Protein AF-0000000083723033 (afdb_homodimer)

Sequence (304 aa):
MRPTTSGTPPSPRDSHTFSAWKNKIIVIGGEDGHDYYLSDVHILDTDTLIWRELSTSGQLLPPRAGHSTVSLGKNLFVFGGFTDAQNLYNDLYMLDTDTGVWTNVTPTTNCPSARFSVAGDCLDPFKSGVLVFIGGCNKSLEALEDMYYLHTMRPTTSGTPPSPRDSHTFSAWKNKIIVIGGEDGHDYYLSDVHILDTDTLIWRELSTSGQLLPPRAGHSTVSLGKNLFVFGGFTDAQNLYNDLYMLDTDTGVWTNVTPTTNCPSARFSVAGDCLDPFKSGVLVFIGGCNKSLEALEDMYYLHT

Nearest PDB structures (foldseek):
  9d1i-assembly1_A  TM=9.002E-01  e=1.330E-12  Homo sapiens
  9d1z-assembly1_A  TM=9.018E-01  e=2.625E-12  Homo sapiens
  8pif-assembly2_B  TM=8.982E-01  e=1.728E-12  Homo sapiens
  8pif-assembly1_A  TM=9.007E-01  e=1.918E-12  Homo sapiens
  9bc9-assembly1_A  TM=8.969E-01  e=2.491E-12  Homo sapiens

Foldseek 3Di:
DDDDAEEDDDAAFPQWDWDDADQKIKIAWGAHPVRDTGGWIWIARNVRRYIDTDDAEAPGDDGFGQWEWEDQHQKIKIAWGADDLAGIGQWIWIARNVVRYIDTPGDPPDGDDTFGNKYKYFPDSPDFTKIKIAWGAHSVRDIGGDMDIDGD/DDDDAEEDDDAAFPQWDWDDADQKIKIAWGAHPVRDTGGWIWIARNVRRYIDTDDAEAPGDDGFGQWEWEDQHQKIKIAWGADDLAGIGQWIWIARNVVRYIDTPGDPPDGDDTFGNKYKYAPDNPDWQKIKIAWGAHRVRDIGGDMDIDGD

InterPro domains:
  IPR015915 Kelch-type beta-propeller [G3DSA:2.120.10.80] (2-152)
  IPR015915 Kelch-type beta-propeller [SSF117281] (7-150)

Radius of gyration: 17.57 Å; Cα contacts (8 Å, |Δi|>4): 892; chains: 2; bounding box: 50×43×41 Å

Structure (mmCIF, N/CA/C/O backbone):
data_AF-0000000083723033-model_v1
#
loop_
_entity.id
_entity.type
_entity.pdbx_description
1 polymer 'RING finger protein B-like'
#
loop_
_atom_site.group_PDB
_atom_site.id
_atom_site.type_symbol
_atom_site.label_atom_id
_atom_site.label_alt_id
_atom_site.label_comp_id
_atom_site.label_asym_id
_atom_site.label_entity_id
_atom_site.label_seq_id
_atom_site.pdbx_PDB_ins_code
_atom_site.Cartn_x
_atom_site.Cartn_y
_atom_site.Cartn_z
_atom_site.occupancy
_atom_site.B_iso_or_equiv
_atom_site.auth_seq_id
_atom_site.auth_comp_id
_atom_site.auth_asym_id
_atom_site.auth_atom_id
_atom_site.pdbx_PDB_model_num
ATOM 1 N N . MET A 1 1 ? 19.156 7.363 -0.761 1 75.06 1 MET A N 1
ATOM 2 C CA . MET A 1 1 ? 19.453 8.672 -0.197 1 75.06 1 MET A CA 1
ATOM 3 C C . MET A 1 1 ? 18.328 9.156 0.705 1 75.06 1 MET A C 1
ATOM 5 O O . MET A 1 1 ? 17.156 8.805 0.492 1 75.06 1 MET A O 1
ATOM 9 N N . ARG A 1 2 ? 18.781 9.891 1.775 1 81.44 2 ARG A N 1
ATOM 10 C CA . ARG A 1 2 ? 17.844 10.547 2.67 1 81.44 2 ARG A CA 1
ATOM 11 C C . ARG A 1 2 ? 17.75 12.039 2.373 1 81.44 2 ARG A C 1
ATOM 13 O O . ARG A 1 2 ? 18.688 12.789 2.67 1 81.44 2 ARG A O 1
ATOM 20 N N . PRO A 1 3 ? 16.641 12.367 1.755 1 85.38 3 PRO A N 1
ATOM 21 C CA . PRO A 1 3 ? 16.562 13.797 1.454 1 85.38 3 PRO A CA 1
ATOM 22 C C . PRO A 1 3 ? 16.391 14.656 2.707 1 85.38 3 PRO A C 1
ATOM 24 O O . PRO A 1 3 ? 15.766 14.227 3.674 1 85.38 3 PRO A O 1
ATOM 27 N N . THR A 1 4 ? 17.031 15.82 2.621 1 89.88 4 THR A N 1
ATOM 28 C CA . THR A 1 4 ? 16.781 16.797 3.674 1 89.88 4 THR A CA 1
ATOM 29 C C . THR A 1 4 ? 15.508 17.594 3.393 1 89.88 4 THR A C 1
ATOM 31 O O . THR A 1 4 ? 15.375 18.203 2.332 1 89.88 4 THR A O 1
ATOM 34 N N . THR A 1 5 ? 14.594 17.422 4.266 1 93.88 5 THR A N 1
ATOM 35 C CA . THR A 1 5 ? 13.328 18.125 4.102 1 93.88 5 THR A CA 1
ATOM 36 C C . THR A 1 5 ? 13.125 19.141 5.223 1 93.88 5 THR A C 1
ATOM 38 O O . THR A 1 5 ? 13.828 19.109 6.234 1 93.88 5 THR A O 1
ATOM 41 N N . SER A 1 6 ? 12.25 20.094 4.891 1 96.25 6 SER A N 1
ATOM 42 C CA . SER A 1 6 ? 11.883 21.094 5.902 1 96.25 6 SER A CA 1
ATOM 43 C C . SER A 1 6 ? 10.367 21.125 6.113 1 96.25 6 SER A C 1
ATOM 45 O O . SER A 1 6 ? 9.633 20.328 5.512 1 96.25 6 SER A O 1
ATOM 47 N N . GLY A 1 7 ? 9.922 21.984 7.137 1 97.38 7 GLY A N 1
ATOM 48 C CA . GLY A 1 7 ? 8.516 22.094 7.473 1 97.38 7 GLY A CA 1
ATOM 49 C C . GLY A 1 7 ? 8.086 21.141 8.578 1 97.38 7 GLY A C 1
ATOM 50 O O . GLY A 1 7 ? 8.836 20.906 9.531 1 97.38 7 GLY A O 1
ATOM 51 N N . THR A 1 8 ? 6.852 20.688 8.492 1 96.5 8 THR A N 1
ATOM 52 C CA . THR A 1 8 ? 6.293 19.828 9.531 1 96.5 8 THR A CA 1
ATOM 53 C C . THR A 1 8 ? 6.074 18.422 9.008 1 96.5 8 THR A C 1
ATOM 55 O O . THR A 1 8 ? 4.988 18.094 8.523 1 96.5 8 THR A O 1
ATOM 58 N N . PRO A 1 9 ? 7.125 17.594 9.039 1 95.06 9 PRO A N 1
ATOM 59 C CA . PRO A 1 9 ? 6.953 16.203 8.586 1 95.06 9 PRO A CA 1
ATOM 60 C C . PRO A 1 9 ? 6.008 15.406 9.477 1 95.06 9 PRO A C 1
ATOM 62 O O . PRO A 1 9 ? 5.711 15.82 10.602 1 95.06 9 PRO A O 1
ATOM 65 N N . PRO A 1 10 ? 5.457 14.336 8.914 1 95.62 10 PRO A N 1
ATOM 66 C CA . PRO A 1 10 ? 4.699 13.469 9.82 1 95.62 10 PRO A CA 1
ATOM 67 C C . PRO A 1 10 ? 5.551 12.914 10.961 1 95.62 10 PRO A C 1
ATOM 69 O O . PRO A 1 10 ? 6.766 12.758 10.805 1 95.62 10 PRO A O 1
ATOM 72 N N . SER A 1 11 ? 4.949 12.586 12.109 1 95.5 11 SER A N 1
ATOM 73 C CA . SER A 1 11 ? 5.629 11.875 13.188 1 95.5 11 SER A CA 1
ATOM 74 C C . SER A 1 11 ? 6.023 10.469 12.758 1 95.5 11 SER A C 1
ATOM 76 O O . SER A 1 11 ? 5.461 9.922 11.812 1 95.5 11 SER A O 1
ATOM 78 N N . PRO A 1 12 ? 7.004 9.914 13.484 1 95.06 12 PRO A N 1
ATOM 79 C CA . PRO A 1 12 ? 7.25 8.492 13.227 1 95.06 12 PRO A CA 1
ATOM 80 C C . PRO A 1 12 ? 5.98 7.648 13.305 1 95.06 12 PRO A C 1
ATOM 82 O O . PRO A 1 12 ? 5.168 7.828 14.219 1 95.06 12 PRO A O 1
ATOM 85 N N . ARG A 1 13 ? 5.844 6.762 12.32 1 96.12 13 ARG A N 1
ATOM 86 C CA . ARG A 1 13 ? 4.605 5.992 12.273 1 96.12 13 ARG A CA 1
ATOM 87 C C . ARG A 1 13 ? 4.77 4.746 11.406 1 96.12 13 ARG A C 1
ATOM 89 O O . ARG A 1 13 ? 5.715 4.652 10.617 1 96.12 13 ARG A O 1
ATOM 96 N N . ASP A 1 14 ? 3.904 3.842 11.656 1 95.31 14 ASP A N 1
ATOM 97 C CA . ASP A 1 14 ? 3.791 2.658 10.812 1 95.31 14 ASP A CA 1
ATOM 98 C C . ASP A 1 14 ? 2.34 2.414 10.406 1 95.31 14 ASP A C 1
ATOM 100 O O . ASP A 1 14 ? 1.43 3.092 10.883 1 95.31 14 ASP A O 1
ATOM 104 N N . SER A 1 15 ? 2.09 1.506 9.422 1 96.31 15 SER A N 1
ATOM 105 C CA . SER A 1 15 ? 0.76 1.112 8.969 1 96.31 15 SER A CA 1
ATOM 106 C C . SER A 1 15 ? -0.025 2.312 8.453 1 96.31 15 SER A C 1
ATOM 108 O O . SER A 1 15 ? -1.236 2.406 8.664 1 96.31 15 SER A O 1
ATOM 110 N N . HIS A 1 16 ? 0.722 3.369 7.977 1 98 16 HIS A N 1
ATOM 111 C CA . HIS A 1 16 ? 0.182 4.5 7.23 1 98 16 HIS A CA 1
ATOM 112 C C . HIS A 1 16 ? 0.157 4.211 5.734 1 98 16 HIS A C 1
ATOM 114 O O . HIS A 1 16 ? 0.622 3.16 5.293 1 98 16 HIS A O 1
ATOM 120 N N . THR A 1 17 ? -0.474 5.074 4.98 1 97.88 17 THR A N 1
ATOM 121 C CA . THR A 1 17 ? -0.365 4.977 3.527 1 97.88 17 THR A CA 1
ATOM 122 C C . THR A 1 17 ? 0.369 6.184 2.955 1 97.88 17 THR A C 1
ATOM 124 O O . THR A 1 17 ? 0.476 7.223 3.613 1 97.88 17 THR A O 1
ATOM 127 N N . PHE A 1 18 ? 0.904 5.973 1.841 1 94.31 18 PHE A N 1
ATOM 128 C CA . PHE A 1 18 ? 1.711 6.914 1.073 1 94.31 18 PHE A CA 1
ATOM 129 C C . PHE A 1 18 ? 1.304 6.906 -0.395 1 94.31 18 PHE A C 1
ATOM 131 O O . PHE A 1 18 ? 1.312 5.855 -1.04 1 94.31 18 PHE A O 1
ATOM 138 N N . SER A 1 19 ? 0.925 8.125 -0.888 1 94.31 19 SER A N 1
ATOM 139 C CA . SER A 1 19 ? 0.568 8.273 -2.295 1 94.31 19 SER A CA 1
ATOM 140 C C . SER A 1 19 ? 1.317 9.438 -2.934 1 94.31 19 SER A C 1
ATOM 142 O O . SER A 1 19 ? 1.577 10.453 -2.279 1 94.31 19 SER A O 1
ATOM 144 N N . ALA A 1 20 ? 1.602 9.25 -4.18 1 91.44 20 ALA A N 1
ATOM 145 C CA . ALA A 1 20 ? 2.199 10.336 -4.953 1 91.44 20 ALA A CA 1
ATOM 146 C C . ALA A 1 20 ? 1.239 10.836 -6.031 1 91.44 20 ALA A C 1
ATOM 148 O O . ALA A 1 20 ? 0.55 10.039 -6.672 1 91.44 20 ALA A O 1
ATOM 149 N N . TRP A 1 21 ? 1.16 12.086 -6.125 1 87.38 21 TRP A N 1
ATOM 150 C CA . TRP A 1 21 ? 0.392 12.742 -7.18 1 87.38 21 TRP A CA 1
ATOM 151 C C . TRP A 1 21 ? 1.034 14.062 -7.586 1 87.38 21 TRP A C 1
ATOM 153 O O . TRP A 1 21 ? 1.214 14.953 -6.75 1 87.38 21 TRP A O 1
ATOM 163 N N . LYS A 1 22 ? 1.329 14.133 -8.969 1 88.06 22 LYS A N 1
ATOM 164 C CA . LYS A 1 22 ? 2.062 15.297 -9.461 1 88.06 22 LYS A CA 1
ATOM 165 C C . LYS A 1 22 ? 3.316 15.547 -8.625 1 88.06 22 LYS A C 1
ATOM 167 O O . LYS A 1 22 ? 4.18 14.672 -8.523 1 88.06 22 LYS A O 1
ATOM 172 N N . ASN A 1 23 ? 3.463 16.734 -8.094 1 89.94 23 ASN A N 1
ATOM 173 C CA . ASN A 1 23 ? 4.68 17.031 -7.344 1 89.94 23 ASN A CA 1
ATOM 174 C C . ASN A 1 23 ? 4.457 16.922 -5.84 1 89.94 23 ASN A C 1
ATOM 176 O O . ASN A 1 23 ? 5.094 17.625 -5.059 1 89.94 23 ASN A O 1
ATOM 180 N N . LYS A 1 24 ? 3.5 15.992 -5.477 1 92.81 24 LYS A N 1
ATOM 181 C CA . LYS A 1 24 ? 3.178 15.859 -4.059 1 92.81 24 LYS A CA 1
ATOM 182 C C . LYS A 1 24 ? 3.289 14.414 -3.598 1 92.81 24 LYS A C 1
ATOM 184 O O . LYS A 1 24 ? 2.939 13.492 -4.34 1 92.81 24 LYS A O 1
ATOM 189 N N . ILE A 1 25 ? 3.73 14.305 -2.367 1 93.5 25 ILE A N 1
ATOM 190 C CA . ILE A 1 25 ? 3.613 13.07 -1.591 1 93.5 25 ILE A CA 1
ATOM 191 C C . ILE A 1 25 ? 2.611 13.273 -0.457 1 93.5 25 ILE A C 1
ATOM 193 O O . ILE A 1 25 ? 2.643 14.289 0.235 1 93.5 25 ILE A O 1
ATOM 197 N N . ILE A 1 26 ? 1.782 12.297 -0.298 1 97.25 26 ILE A N 1
ATOM 198 C CA . ILE A 1 26 ? 0.74 12.422 0.714 1 97.25 26 ILE A CA 1
ATOM 199 C C . ILE A 1 26 ? 0.795 11.219 1.662 1 97.25 26 ILE A C 1
ATOM 201 O O . ILE A 1 26 ? 0.725 10.07 1.224 1 97.25 26 ILE A O 1
ATOM 205 N N . VAL A 1 27 ? 0.931 11.5 2.92 1 98.12 27 VAL A N 1
ATOM 206 C CA . VAL A 1 27 ? 0.942 10.484 3.967 1 98.12 27 VAL A CA 1
ATOM 207 C C . VAL A 1 27 ? -0.339 10.578 4.793 1 98.12 27 VAL A C 1
ATOM 209 O O . VAL A 1 27 ? -0.719 11.664 5.238 1 98.12 27 VAL A O 1
ATOM 212 N N . ILE A 1 28 ? -1.009 9.453 4.996 1 98.69 28 ILE A N 1
ATOM 213 C CA . ILE A 1 28 ? -2.285 9.469 5.703 1 98.69 28 ILE A CA 1
ATOM 214 C C . ILE A 1 28 ? -2.256 8.445 6.836 1 98.69 28 ILE A C 1
ATOM 216 O O . ILE A 1 28 ? -1.996 7.258 6.605 1 98.69 28 ILE A O 1
ATOM 220 N N . GLY A 1 29 ? -2.574 8.922 8.062 1 98.12 29 GLY A N 1
ATOM 221 C CA . GLY A 1 29 ? -2.914 8.062 9.188 1 98.12 29 GLY A CA 1
ATOM 222 C C . GLY A 1 29 ? -1.753 7.211 9.656 1 98.12 29 GLY A C 1
ATOM 223 O O . GLY A 1 29 ? -0.601 7.648 9.633 1 98.12 29 GLY A O 1
ATOM 224 N N . GLY A 1 30 ? -2.098 6.047 10.148 1 97.06 30 GLY A N 1
ATOM 225 C CA . GLY A 1 30 ? -1.123 5.145 10.742 1 97.06 30 GLY A CA 1
ATOM 226 C C . GLY A 1 30 ? -1.138 5.164 12.258 1 97.06 30 GLY A C 1
ATOM 227 O O . GLY A 1 30 ? -2.09 5.656 12.867 1 97.06 30 GLY A O 1
ATOM 228 N N . GLU A 1 31 ? -0.185 4.445 12.703 1 95.25 31 GLU A N 1
ATOM 229 C CA . GLU A 1 31 ? 0.011 4.359 14.148 1 95.25 31 GLU A CA 1
ATOM 230 C C . GLU A 1 31 ? 1.358 4.949 14.555 1 95.25 31 GLU A C 1
ATOM 232 O O . GLU A 1 31 ? 2.387 4.641 13.953 1 95.25 31 GLU A O 1
ATOM 237 N N . ASP A 1 32 ? 1.311 5.801 15.617 1 92.94 32 ASP A N 1
ATOM 238 C CA . ASP A 1 32 ? 2.566 6.434 16 1 92.94 32 ASP A CA 1
ATOM 239 C C . ASP A 1 32 ? 3.328 5.574 17.016 1 92.94 32 ASP A C 1
ATOM 241 O O . ASP A 1 32 ? 2.92 4.449 17.312 1 92.94 32 ASP A O 1
ATOM 245 N N . GLY A 1 33 ? 4.457 6.102 17.484 1 88.56 33 GLY A N 1
ATOM 246 C CA . GLY A 1 33 ? 5.355 5.363 18.359 1 88.56 33 GLY A CA 1
ATOM 247 C C . GLY A 1 33 ? 4.754 5.062 19.719 1 88.56 33 GLY A C 1
ATOM 248 O O . GLY A 1 33 ? 5.281 4.242 20.469 1 88.56 33 GLY A O 1
ATOM 249 N N . HIS A 1 34 ? 3.645 5.66 20.016 1 90.06 34 HIS A N 1
ATOM 250 C CA . HIS A 1 34 ? 2.973 5.426 21.281 1 90.06 34 HIS A CA 1
ATOM 251 C C . HIS A 1 34 ? 1.694 4.617 21.094 1 90.06 34 HIS A C 1
ATOM 253 O O . HIS A 1 34 ? 0.836 4.586 21.984 1 90.06 34 HIS A O 1
ATOM 259 N N . ASP A 1 35 ? 1.573 4.121 19.984 1 88 35 ASP A N 1
ATOM 260 C CA . ASP A 1 35 ? 0.453 3.268 19.609 1 88 35 ASP A CA 1
ATOM 261 C C . ASP A 1 35 ? -0.846 4.066 19.531 1 88 35 ASP A C 1
ATOM 263 O O . ASP A 1 35 ? -1.922 3.543 19.828 1 88 35 ASP A O 1
ATOM 267 N N . T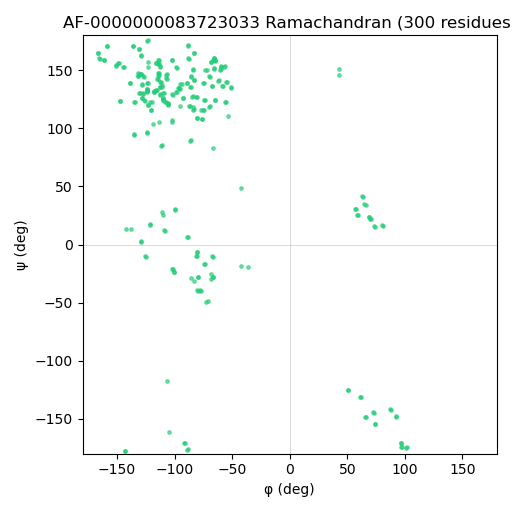YR A 1 36 ? -0.688 5.352 19.328 1 92.62 36 TYR A N 1
ATOM 268 C CA . TYR A 1 36 ? -1.873 6.145 19.016 1 92.62 36 TYR A CA 1
ATOM 269 C C . TYR A 1 36 ? -2.176 6.113 17.516 1 92.62 36 TYR A C 1
ATOM 271 O O . TYR A 1 36 ? -1.267 6.215 16.703 1 92.62 36 TYR A O 1
ATOM 279 N N . TYR A 1 37 ? -3.443 5.934 17.219 1 96.12 37 TYR A N 1
ATOM 280 C CA . TYR A 1 37 ? -3.885 5.945 15.828 1 96.12 37 TYR A CA 1
ATOM 281 C C . TYR A 1 37 ? -4.109 7.371 15.336 1 96.12 37 TYR A C 1
ATOM 283 O O . TYR A 1 37 ? -4.594 8.219 16.078 1 96.12 37 TYR A O 1
ATOM 291 N N . LEU A 1 38 ? -3.725 7.582 14.086 1 96.62 38 LEU A N 1
ATOM 292 C CA . LEU A 1 38 ? -3.693 8.938 13.547 1 96.62 38 LEU A CA 1
ATOM 293 C C . LEU A 1 38 ? -4.695 9.086 12.406 1 96.62 38 LEU A C 1
ATOM 295 O O . LEU A 1 38 ? -5.102 8.094 11.797 1 96.62 38 LEU A O 1
ATOM 299 N N . SER A 1 39 ? -5.148 10.32 12.117 1 97.69 39 SER A N 1
ATOM 300 C CA . SER A 1 39 ? -5.996 10.641 10.977 1 97.69 39 SER A CA 1
ATOM 301 C C . SER A 1 39 ? -5.43 11.812 10.18 1 97.69 39 SER A C 1
ATOM 303 O O . SER A 1 39 ? -6.047 12.273 9.219 1 97.69 39 SER A O 1
ATOM 305 N N . ASP A 1 40 ? -4.293 12.297 10.609 1 98.12 40 ASP A N 1
ATOM 306 C CA . ASP A 1 40 ? -3.725 13.477 9.961 1 98.12 40 ASP A CA 1
ATOM 307 C C . ASP A 1 40 ? -3.275 13.156 8.539 1 98.12 40 ASP A C 1
ATOM 309 O O . ASP A 1 40 ? -3.127 11.992 8.172 1 98.12 40 ASP A O 1
ATOM 313 N N . VAL A 1 41 ? -3.219 14.219 7.766 1 98.62 41 VAL A N 1
ATOM 314 C CA . VAL A 1 41 ? -2.713 14.188 6.395 1 98.62 41 VAL A CA 1
ATOM 315 C C . VAL A 1 41 ? -1.514 15.125 6.266 1 98.62 41 VAL A C 1
ATOM 317 O O . VAL A 1 41 ? -1.604 16.312 6.605 1 98.62 41 VAL A O 1
ATOM 320 N N . HIS A 1 42 ? -0.385 14.57 5.84 1 98.44 42 HIS A N 1
ATOM 321 C CA . HIS A 1 42 ? 0.799 15.383 5.582 1 98.44 42 HIS A CA 1
ATOM 322 C C . HIS A 1 42 ? 1.174 15.359 4.102 1 98.44 42 HIS A C 1
ATOM 324 O O . HIS A 1 42 ? 1.084 14.312 3.453 1 98.44 42 HIS A O 1
ATOM 330 N N . ILE A 1 43 ? 1.609 16.469 3.611 1 97.56 43 ILE A N 1
ATOM 331 C CA . ILE A 1 43 ? 2.004 16.594 2.213 1 97.56 43 ILE A CA 1
ATOM 332 C C . ILE A 1 43 ? 3.441 17.109 2.127 1 97.56 43 ILE A C 1
ATOM 334 O O . ILE A 1 43 ? 3.82 18.047 2.832 1 97.56 43 ILE A O 1
ATOM 338 N N . LEU A 1 44 ? 4.199 16.5 1.316 1 96.31 44 LEU A N 1
ATOM 339 C CA . LEU A 1 44 ? 5.5 17.016 0.906 1 96.31 44 LEU A CA 1
ATOM 340 C C . LEU A 1 44 ? 5.441 17.562 -0.515 1 96.31 44 LEU A C 1
ATOM 342 O O . LEU A 1 44 ? 5.047 16.859 -1.444 1 96.31 44 LEU A O 1
ATOM 346 N N . ASP A 1 45 ? 5.742 18.781 -0.685 1 95.62 45 ASP A N 1
ATOM 347 C CA . ASP A 1 45 ? 6.027 19.297 -2.02 1 95.62 45 ASP A CA 1
ATOM 348 C C . ASP A 1 45 ? 7.398 18.844 -2.508 1 95.62 45 ASP A C 1
ATOM 350 O O . ASP A 1 45 ? 8.422 19.219 -1.928 1 95.62 45 ASP A O 1
ATOM 354 N N . THR A 1 46 ? 7.414 18.062 -3.549 1 91.56 46 THR A N 1
ATOM 355 C CA . THR A 1 46 ? 8.664 17.406 -3.914 1 91.56 46 THR A CA 1
ATOM 356 C C . THR A 1 46 ? 9.57 18.359 -4.699 1 91.56 46 THR A C 1
ATOM 358 O O . THR A 1 46 ? 10.742 18.047 -4.926 1 91.56 46 THR A O 1
ATOM 361 N N . ASP A 1 47 ? 9.078 19.5 -5.113 1 92.5 47 ASP A N 1
ATOM 362 C CA . ASP A 1 47 ? 9.922 20.531 -5.734 1 92.5 47 ASP A CA 1
ATOM 363 C C . ASP A 1 47 ? 10.688 21.328 -4.68 1 92.5 47 ASP A C 1
ATOM 365 O O . ASP A 1 47 ? 11.859 21.641 -4.867 1 92.5 47 ASP A O 1
ATOM 369 N N . THR A 1 48 ? 9.992 21.609 -3.607 1 95.12 48 THR A N 1
ATOM 370 C CA . THR A 1 48 ? 10.586 22.469 -2.588 1 95.12 48 THR A CA 1
ATOM 371 C C . THR A 1 48 ? 11.094 21.641 -1.414 1 95.12 48 THR A C 1
ATOM 373 O O . THR A 1 48 ? 11.883 22.125 -0.597 1 95.12 48 THR A O 1
ATOM 376 N N . LEU A 1 49 ? 10.562 20.453 -1.3 1 95.25 49 LEU A N 1
ATOM 377 C CA . LEU A 1 49 ? 10.875 19.516 -0.219 1 95.25 49 LEU A CA 1
ATOM 378 C C . LEU A 1 49 ? 10.445 20.094 1.129 1 95.25 49 LEU A C 1
ATOM 380 O O . LEU A 1 49 ? 11.188 20 2.109 1 95.25 49 LEU A O 1
ATOM 384 N N . ILE A 1 50 ? 9.305 20.703 1.144 1 97.5 50 ILE A N 1
ATOM 385 C CA . ILE A 1 50 ? 8.711 21.234 2.363 1 97.5 50 ILE A CA 1
ATOM 386 C C . ILE A 1 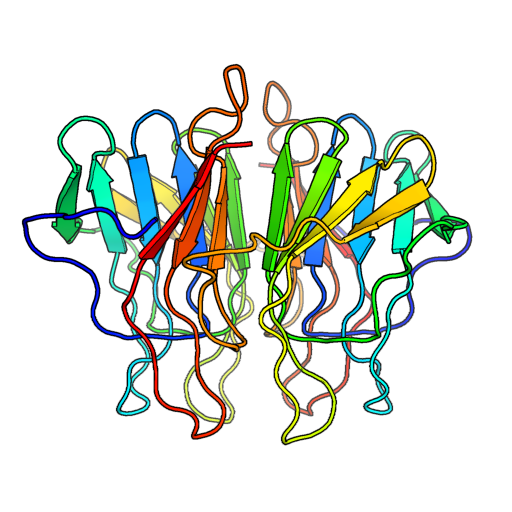50 ? 7.477 20.406 2.74 1 97.5 50 ILE A C 1
ATOM 388 O O . ILE A 1 50 ? 6.566 20.234 1.927 1 97.5 50 ILE A O 1
ATOM 392 N N . TRP A 1 51 ? 7.496 19.906 4.016 1 97.69 51 TRP A N 1
ATOM 393 C CA . TRP A 1 51 ? 6.348 19.188 4.57 1 97.69 51 TRP A CA 1
ATOM 394 C C . TRP A 1 51 ? 5.344 20.172 5.172 1 97.69 51 TRP A C 1
ATOM 396 O O . TRP A 1 51 ? 5.727 21.156 5.812 1 97.69 51 TRP A O 1
ATOM 406 N N . ARG A 1 52 ? 4.113 19.812 5.02 1 98 52 ARG A N 1
ATOM 407 C CA . ARG A 1 52 ? 3.051 20.469 5.766 1 98 52 ARG A CA 1
ATOM 408 C C . ARG A 1 52 ? 1.953 19.484 6.156 1 98 52 ARG A C 1
ATOM 410 O O . ARG A 1 52 ? 1.727 18.5 5.461 1 98 52 ARG A O 1
ATOM 417 N N . GLU A 1 53 ? 1.318 19.875 7.266 1 98.12 53 GLU A N 1
ATOM 418 C CA . GLU A 1 53 ? 0.07 19.172 7.566 1 98.12 53 GLU A CA 1
ATOM 419 C C . GLU A 1 53 ? -1.104 19.797 6.816 1 98.12 53 GLU A C 1
ATOM 421 O O . GLU A 1 53 ? -1.275 21.016 6.832 1 98.12 53 GLU A O 1
ATOM 426 N N . LEU A 1 54 ? -1.826 18.984 6.102 1 98.06 54 LEU A N 1
ATOM 427 C CA . LEU A 1 54 ? -2.986 19.469 5.371 1 98.06 54 LEU A CA 1
ATOM 428 C C . LEU A 1 54 ? -4.145 19.766 6.32 1 98.06 54 LEU A C 1
ATOM 430 O O . LEU A 1 54 ? -4.527 18.906 7.121 1 98.06 54 LEU A O 1
ATOM 434 N N . SER A 1 55 ? -4.641 20.969 6.281 1 98 55 SER A N 1
ATOM 435 C CA . SER A 1 55 ? -5.895 21.234 6.98 1 98 55 SER A CA 1
ATOM 436 C C . SER A 1 55 ? -7.07 20.547 6.289 1 98 55 SER A C 1
ATOM 438 O O . SER A 1 55 ? -7.332 20.797 5.109 1 98 55 SER A O 1
ATOM 440 N N . THR A 1 56 ? -7.719 19.672 7.008 1 98.5 56 THR A N 1
ATOM 441 C CA . THR A 1 56 ? -8.805 18.922 6.379 1 98.5 56 THR A CA 1
ATOM 442 C C . THR A 1 56 ? -10.148 19.312 6.984 1 98.5 56 THR A C 1
ATOM 444 O O . THR A 1 56 ? -10.211 19.828 8.102 1 98.5 56 THR A O 1
ATOM 447 N N . SER A 1 57 ? -11.164 19.156 6.156 1 98.62 57 SER A N 1
ATOM 448 C CA . SER A 1 57 ? -12.539 19.438 6.555 1 98.62 57 SER A CA 1
ATOM 449 C C . SER A 1 57 ? -13.508 18.438 5.93 1 98.62 57 SER A C 1
ATOM 451 O O . SER A 1 57 ? -13.086 17.453 5.316 1 98.62 57 SER A O 1
ATOM 453 N N . GLY A 1 58 ? -14.914 18.672 6.23 1 98.62 58 GLY A N 1
ATOM 454 C CA . GLY A 1 58 ? -15.938 17.75 5.758 1 98.62 58 GLY A CA 1
ATOM 455 C C . GLY A 1 58 ? -16.188 16.594 6.723 1 98.62 58 GLY A C 1
ATOM 456 O O . GLY A 1 58 ? -16.266 16.812 7.934 1 98.62 58 GLY A O 1
ATOM 457 N N . GLN A 1 59 ? -16.422 15.438 6.137 1 98.69 59 GLN A N 1
ATOM 458 C CA . GLN A 1 59 ? -16.594 14.234 6.941 1 98.69 59 GLN A CA 1
ATOM 459 C C . GLN A 1 59 ? -15.25 13.586 7.266 1 98.69 59 GLN A C 1
ATOM 461 O O . GLN A 1 59 ? -14.797 12.688 6.555 1 98.69 59 GLN A O 1
ATOM 466 N N . LEU A 1 60 ? -14.742 13.977 8.289 1 98.5 60 LEU A N 1
ATOM 467 C CA . LEU A 1 60 ? -13.344 13.711 8.625 1 98.5 60 LEU A CA 1
ATOM 468 C C . LEU A 1 60 ? -13.094 12.211 8.75 1 98.5 60 LEU A C 1
ATOM 470 O O . LEU A 1 60 ? -13.93 11.477 9.289 1 98.5 60 LEU A O 1
ATOM 474 N N . LEU A 1 61 ? -11.938 11.758 8.266 1 98.44 61 LEU A N 1
ATOM 475 C CA . LEU A 1 61 ? -11.469 10.383 8.422 1 98.44 61 LEU A CA 1
ATOM 476 C C . LEU A 1 61 ? -11.203 10.07 9.891 1 98.44 61 LEU A C 1
ATOM 478 O O . LEU A 1 61 ? -10.438 10.773 10.555 1 98.44 61 LEU A O 1
ATOM 482 N N . PRO A 1 62 ? -11.828 9.008 10.453 1 97.25 62 PRO A N 1
ATOM 483 C CA . PRO A 1 62 ? -11.414 8.609 11.805 1 97.25 62 PRO A CA 1
ATOM 484 C C . PRO A 1 62 ? -9.977 8.094 11.852 1 97.25 62 PRO A C 1
ATOM 486 O O . PRO A 1 62 ? -9.484 7.531 10.867 1 97.25 62 PRO A O 1
ATOM 489 N N . PRO A 1 63 ? -9.32 8.25 13 1 97.19 63 PRO A N 1
ATOM 490 C CA . PRO A 1 63 ? -7.984 7.672 13.133 1 97.19 63 PRO A CA 1
ATOM 491 C C . PRO A 1 63 ? -7.961 6.172 12.828 1 97.19 63 PRO A C 1
ATOM 493 O O . PRO A 1 63 ? -8.891 5.453 13.195 1 97.19 63 PRO A O 1
ATOM 496 N N . ARG A 1 64 ? -6.887 5.742 12.117 1 97.75 64 ARG A N 1
ATOM 497 C CA . ARG A 1 64 ? -6.801 4.32 11.789 1 97.75 64 ARG A CA 1
ATOM 498 C C . ARG A 1 64 ? -5.398 3.951 11.328 1 97.75 64 ARG A C 1
ATOM 500 O O . ARG A 1 64 ? -4.625 4.82 10.922 1 97.75 64 ARG A O 1
ATOM 507 N N . ALA A 1 65 ? -5.141 2.699 11.414 1 96.69 65 ALA A N 1
ATOM 508 C CA . ALA A 1 65 ? -3.963 2.068 10.82 1 96.69 65 ALA A CA 1
ATOM 509 C C . ALA A 1 65 ? -4.355 0.85 9.984 1 96.69 65 ALA A C 1
ATOM 511 O O . ALA A 1 65 ? -5.484 0.364 10.086 1 96.69 65 ALA A O 1
ATOM 512 N N . GLY A 1 66 ? -3.416 0.421 9.109 1 96.31 66 GLY A N 1
ATOM 513 C CA . GLY A 1 66 ? -3.633 -0.815 8.375 1 96.31 66 GLY A CA 1
ATOM 514 C C . GLY A 1 66 ? -4.664 -0.681 7.273 1 96.31 66 GLY A C 1
ATOM 515 O O . GLY A 1 66 ? -5.23 -1.678 6.82 1 96.31 66 GLY A O 1
ATOM 516 N N . HIS A 1 67 ? -4.996 0.56 6.906 1 97.88 67 HIS A N 1
ATOM 517 C CA . HIS A 1 67 ? -5.91 0.823 5.801 1 97.88 67 HIS A CA 1
ATOM 518 C C . HIS A 1 67 ? -5.18 0.772 4.461 1 97.88 67 HIS A C 1
ATOM 520 O O . HIS A 1 67 ? -3.949 0.738 4.422 1 97.88 67 HIS A O 1
ATOM 526 N N . SER A 1 68 ? -5.957 0.688 3.396 1 97.69 68 SER A N 1
ATOM 527 C CA . SER A 1 68 ? -5.453 0.828 2.035 1 97.69 68 SER A CA 1
ATOM 528 C C . SER A 1 68 ? -5.879 2.158 1.422 1 97.69 68 SER A C 1
ATOM 530 O O . SER A 1 68 ? -6.996 2.625 1.653 1 97.69 68 SER A O 1
ATOM 532 N N . THR A 1 69 ? -4.996 2.76 0.633 1 97.69 69 THR A N 1
ATOM 533 C CA . THR A 1 69 ? -5.309 3.992 -0.083 1 97.69 69 THR A CA 1
ATOM 534 C C . THR A 1 69 ? -5.078 3.818 -1.582 1 97.69 69 THR A C 1
ATOM 536 O O . THR A 1 69 ? -4.047 3.283 -1.999 1 97.69 69 THR A O 1
ATOM 539 N N . VAL A 1 70 ? -6.043 4.223 -2.363 1 95 70 VAL A N 1
ATOM 540 C CA . VAL A 1 70 ? -5.957 4.176 -3.818 1 95 70 VAL A CA 1
ATOM 541 C C . VAL A 1 70 ? -6.047 5.59 -4.387 1 95 70 VAL A C 1
ATOM 543 O O . VAL A 1 70 ? -6.938 6.359 -4.02 1 95 70 VAL A O 1
ATOM 546 N N . SER A 1 71 ? -5.129 5.879 -5.266 1 92.44 71 SER A N 1
ATOM 547 C CA . SER A 1 71 ? -5.102 7.203 -5.883 1 92.44 71 SER A CA 1
ATOM 548 C C . SER A 1 71 ? -5.832 7.203 -7.223 1 92.44 71 SER A C 1
ATOM 550 O O . SER A 1 71 ? -5.656 6.289 -8.031 1 92.44 71 SER A O 1
ATOM 552 N N . LEU A 1 72 ? -6.652 8.18 -7.434 1 91 72 LEU A N 1
ATOM 553 C CA . LEU A 1 72 ? -7.281 8.508 -8.711 1 91 72 LEU A CA 1
ATOM 554 C C . LEU A 1 72 ? -7.219 10.008 -8.969 1 91 72 LEU A C 1
ATOM 556 O O . LEU A 1 72 ? -8.102 10.758 -8.547 1 91 72 LEU A O 1
ATOM 560 N N . GLY A 1 73 ? -6.18 10.359 -9.719 1 87.31 73 GLY A N 1
ATOM 561 C CA . GLY A 1 73 ? -5.926 11.789 -9.836 1 87.31 73 GLY A CA 1
ATOM 562 C C . GLY A 1 73 ? -5.637 12.453 -8.5 1 87.31 73 GLY A C 1
ATOM 563 O O . GLY A 1 73 ? -4.77 12.008 -7.75 1 87.31 73 GLY A O 1
ATOM 564 N N . LYS A 1 74 ? -6.371 13.586 -8.297 1 90.94 74 LYS A N 1
ATOM 565 C CA . LYS A 1 74 ? -6.156 14.328 -7.062 1 90.94 74 LYS A CA 1
ATOM 566 C C . LYS A 1 74 ? -6.91 13.688 -5.898 1 90.94 74 LYS A C 1
ATOM 568 O O . LYS A 1 74 ? -6.793 14.133 -4.758 1 90.94 74 LYS A O 1
ATOM 573 N N . ASN A 1 75 ? -7.715 12.688 -6.184 1 94.88 75 ASN A N 1
ATOM 574 C CA . ASN A 1 75 ? -8.523 12.062 -5.137 1 94.88 75 ASN A CA 1
ATOM 575 C C . ASN A 1 75 ? -7.852 10.805 -4.594 1 94.88 75 ASN A C 1
ATOM 577 O O . ASN A 1 75 ? -7.344 9.984 -5.363 1 94.88 75 ASN A O 1
ATOM 581 N N . LEU A 1 76 ? -7.855 10.711 -3.289 1 96.88 76 LEU A N 1
ATOM 582 C CA . LEU A 1 76 ? -7.387 9.516 -2.6 1 96.88 76 LEU A CA 1
ATOM 583 C C . LEU A 1 76 ? -8.547 8.805 -1.903 1 96.88 76 LEU A C 1
ATOM 585 O O . LEU A 1 76 ? -9.305 9.43 -1.163 1 96.88 76 LEU A O 1
ATOM 589 N N . PHE A 1 77 ? -8.664 7.52 -2.141 1 96.75 77 PHE A N 1
ATOM 590 C CA . PHE A 1 77 ? -9.695 6.691 -1.525 1 96.75 77 PHE A CA 1
ATOM 591 C C . PHE A 1 77 ? -9.102 5.801 -0.441 1 96.75 77 PHE A C 1
ATOM 593 O O . PHE A 1 77 ? -8.195 5.004 -0.71 1 96.75 77 PHE A O 1
ATOM 600 N N . VAL A 1 78 ? -9.578 5.945 0.785 1 98.38 78 VAL A N 1
ATOM 601 C CA . VAL A 1 78 ? -9.062 5.223 1.943 1 98.38 78 VAL A CA 1
ATOM 602 C C . VAL A 1 78 ? -10.094 4.195 2.406 1 98.38 78 VAL A C 1
ATOM 604 O O . VAL A 1 78 ? -11.234 4.547 2.723 1 98.38 78 VAL A O 1
ATOM 607 N N . PHE A 1 79 ? -9.688 2.918 2.48 1 97.31 79 PHE A N 1
ATOM 608 C CA . PHE A 1 79 ? -10.609 1.85 2.846 1 97.31 79 PHE A CA 1
ATOM 609 C C . PHE A 1 79 ? -10.039 1.01 3.984 1 97.31 79 PHE A C 1
ATOM 611 O O . PHE A 1 79 ? -8.867 0.638 3.963 1 97.31 79 PHE A O 1
ATOM 618 N N . GLY A 1 80 ? -10.938 0.697 4.906 1 97.25 80 GLY A N 1
ATOM 619 C CA . GLY A 1 80 ? -10.641 -0.286 5.938 1 97.25 80 GLY A CA 1
ATOM 620 C C . GLY A 1 80 ? -9.695 0.235 7 1 97.25 80 GLY A C 1
ATOM 621 O O . GLY A 1 80 ? -9.664 1.436 7.277 1 97.25 80 GLY A O 1
ATOM 622 N N . GLY A 1 81 ? -9 -0.702 7.605 1 97.19 81 GLY A N 1
ATOM 623 C CA . GLY A 1 81 ? -8.125 -0.394 8.727 1 97.19 81 GLY A CA 1
ATOM 624 C C . GLY A 1 81 ? -8.773 -0.632 10.07 1 97.19 81 GLY A C 1
ATOM 625 O O . GLY A 1 81 ? -9.82 -1.278 10.156 1 97.19 81 GLY A O 1
ATOM 626 N N . PHE A 1 82 ? -8.023 -0.163 11.031 1 95.88 82 PHE A N 1
ATOM 627 C CA . PHE A 1 82 ? -8.484 -0.48 12.383 1 95.88 82 PHE A CA 1
ATOM 628 C C . PHE A 1 82 ? -8.055 0.599 13.367 1 95.88 82 PHE A C 1
ATOM 630 O O . PHE A 1 82 ? -7.137 1.371 13.086 1 95.88 82 PHE A O 1
ATOM 637 N N . THR A 1 83 ? -8.875 0.622 14.367 1 93 83 THR A N 1
ATOM 638 C CA . THR A 1 83 ? -8.43 1.278 15.594 1 93 83 THR A CA 1
ATOM 639 C C . THR A 1 83 ? -8.492 0.314 16.766 1 93 83 THR A C 1
ATOM 641 O O . THR A 1 83 ? -9.328 -0.588 16.797 1 93 83 THR A O 1
ATOM 644 N N . ASP A 1 84 ? -7.762 0.471 17.688 1 79.25 84 ASP A N 1
ATOM 645 C CA . ASP A 1 84 ? -7.723 -0.363 18.891 1 79.25 84 ASP A CA 1
ATOM 646 C C . ASP A 1 84 ? -7.832 -1.844 18.531 1 79.25 84 ASP A C 1
ATOM 648 O O . ASP A 1 84 ? -8.055 -2.191 17.375 1 79.25 84 ASP A O 1
ATOM 652 N N . ALA A 1 85 ? -7.352 -2.863 19.156 1 62.12 85 ALA A N 1
ATOM 653 C CA . ALA A 1 85 ? -7.25 -4.293 18.891 1 62.12 85 ALA A CA 1
ATOM 654 C C . ALA A 1 85 ? -8.547 -4.828 18.281 1 62.12 85 ALA A C 1
ATOM 656 O O . ALA A 1 85 ? -8.531 -5.781 17.5 1 62.12 85 ALA A O 1
ATOM 657 N N . GLN A 1 86 ? -9.594 -4.137 18.406 1 66.44 86 GLN A N 1
ATOM 658 C CA . GLN A 1 86 ? -10.766 -4.914 18 1 66.44 86 GLN A CA 1
ATOM 659 C C . GLN A 1 86 ? -11.734 -4.074 17.172 1 66.44 86 GLN A C 1
ATOM 661 O O . GLN A 1 86 ? -12.844 -4.516 16.875 1 66.44 86 GLN A O 1
ATOM 666 N N . ASN A 1 87 ? -11.305 -2.982 16.734 1 90.12 87 ASN A N 1
ATOM 667 C CA . ASN A 1 87 ? -12.289 -2.205 15.984 1 90.12 87 ASN A CA 1
ATOM 668 C C . ASN A 1 87 ? -11.844 -1.99 14.547 1 90.12 87 ASN A C 1
ATOM 670 O O . ASN A 1 87 ? -11.055 -1.084 14.258 1 90.12 87 ASN A O 1
ATOM 674 N N . LEU A 1 88 ? -12.461 -2.762 13.625 1 95.5 88 LEU A N 1
ATOM 675 C CA . LEU A 1 88 ? -12.148 -2.686 12.203 1 95.5 88 LEU A CA 1
ATOM 676 C C . LEU A 1 88 ? -13.148 -1.803 11.469 1 95.5 88 LEU A C 1
ATOM 678 O O . LEU A 1 88 ? -14.312 -1.7 11.883 1 95.5 88 LEU A O 1
ATOM 682 N N . TYR A 1 89 ? -12.688 -1.216 10.422 1 96.56 89 TYR A N 1
ATOM 683 C CA . TYR A 1 89 ? -13.531 -0.364 9.586 1 96.56 89 TYR A CA 1
ATOM 684 C C . TYR A 1 89 ? -13.867 -1.053 8.266 1 96.56 89 TYR A C 1
ATOM 686 O O . TYR A 1 89 ? -13.047 -1.79 7.719 1 96.56 89 TYR A O 1
ATOM 694 N N . ASN A 1 90 ? -15.062 -0.813 7.723 1 95.75 90 ASN A N 1
ATOM 695 C CA . ASN A 1 90 ? -15.43 -1.192 6.363 1 95.75 90 ASN A CA 1
ATOM 696 C C . ASN A 1 90 ? -15.852 0.02 5.535 1 95.75 90 ASN A C 1
ATOM 698 O O . ASN A 1 90 ? -16.516 -0.125 4.508 1 95.75 90 ASN A O 1
ATOM 702 N N . ASP A 1 91 ? -15.5 1.18 5.988 1 96.44 91 ASP A N 1
ATOM 703 C CA . ASP A 1 91 ? -15.914 2.402 5.309 1 96.44 91 ASP A CA 1
ATOM 704 C C . ASP A 1 91 ? -14.906 2.803 4.23 1 96.44 91 ASP A C 1
ATOM 706 O O . ASP A 1 91 ? -13.773 2.318 4.223 1 96.44 91 ASP A O 1
ATOM 710 N N . LEU A 1 92 ? -15.406 3.621 3.334 1 97.06 92 LEU A N 1
ATOM 711 C CA . LEU A 1 92 ? -14.625 4.23 2.264 1 97.06 92 LEU A CA 1
ATOM 712 C C . LEU A 1 92 ? -14.719 5.75 2.316 1 97.06 92 LEU A C 1
ATOM 714 O O . LEU A 1 92 ? -15.82 6.309 2.242 1 97.06 92 LEU A O 1
ATOM 718 N N . TYR A 1 93 ? -13.578 6.418 2.475 1 98.31 93 TYR A N 1
ATOM 719 C CA . TYR A 1 93 ? -13.5 7.875 2.463 1 98.31 93 TYR A CA 1
ATOM 720 C C . TYR A 1 93 ? -12.719 8.367 1.255 1 98.31 93 TYR A C 1
ATOM 722 O O . TYR A 1 93 ? -11.797 7.695 0.789 1 98.31 93 TYR A O 1
ATOM 730 N N . MET A 1 94 ? -13.102 9.477 0.788 1 98.12 94 MET A N 1
ATOM 731 C CA . MET A 1 94 ? -12.375 10.141 -0.293 1 98.12 94 MET A CA 1
ATOM 732 C C . MET A 1 94 ? -11.82 11.484 0.169 1 98.12 94 MET A C 1
ATOM 734 O O . MET A 1 94 ? -12.531 12.273 0.798 1 98.12 94 MET A O 1
ATOM 738 N N . LEU A 1 95 ? -10.609 11.703 -0.105 1 98.5 95 LEU A N 1
ATOM 739 C CA . LEU A 1 95 ? -9.977 13 0.129 1 98.5 95 LEU A CA 1
ATOM 740 C C . LEU A 1 95 ? -9.719 13.719 -1.188 1 98.5 95 LEU A C 1
ATOM 742 O O . LEU A 1 95 ? -9.07 13.18 -2.086 1 98.5 95 LEU A O 1
ATOM 746 N N . ASP A 1 96 ? -10.258 14.891 -1.315 1 97.94 96 ASP A N 1
ATOM 747 C CA . ASP A 1 96 ? -9.797 15.82 -2.34 1 97.94 96 ASP A CA 1
ATOM 748 C C . ASP A 1 96 ? -8.523 16.531 -1.893 1 97.94 96 ASP A C 1
ATOM 750 O O . ASP A 1 96 ? -8.562 17.391 -1.005 1 97.94 96 ASP A O 1
ATOM 754 N N . THR A 1 97 ? -7.445 16.203 -2.48 1 95.88 97 THR A N 1
ATOM 755 C CA . THR A 1 97 ? -6.164 16.672 -1.963 1 95.88 97 THR A CA 1
ATOM 756 C C . THR A 1 97 ? -5.961 18.156 -2.27 1 95.88 97 THR A C 1
ATOM 758 O O . THR A 1 97 ? -5.086 18.797 -1.69 1 95.88 97 THR A O 1
ATOM 761 N N . ASP A 1 98 ? -6.699 18.672 -3.17 1 95.44 98 ASP A N 1
ATOM 762 C CA . ASP A 1 98 ? -6.613 20.094 -3.469 1 95.44 98 ASP A CA 1
ATOM 763 C C . ASP A 1 98 ? -7.34 20.922 -2.41 1 95.44 98 ASP A C 1
ATOM 765 O O . ASP A 1 98 ? -6.852 21.969 -1.994 1 95.44 98 ASP A O 1
ATOM 769 N N . THR A 1 99 ? -8.469 20.438 -1.976 1 97.31 99 THR A N 1
ATOM 770 C CA . THR A 1 99 ? -9.297 21.219 -1.071 1 97.31 99 THR A CA 1
ATOM 771 C C . THR A 1 99 ? -9.117 20.75 0.371 1 97.31 99 THR A C 1
ATOM 773 O O . THR A 1 99 ? -9.453 21.484 1.31 1 97.31 99 THR A O 1
ATOM 776 N N . GLY A 1 100 ? -8.703 19.531 0.542 1 97.94 100 GLY A N 1
ATOM 777 C CA . GLY A 1 100 ? -8.586 18.953 1.874 1 97.94 100 GLY A CA 1
ATOM 778 C C . GLY A 1 100 ? -9.906 18.469 2.432 1 97.94 100 GLY A C 1
ATOM 779 O O . GLY A 1 100 ? -10.031 18.25 3.639 1 97.94 100 GLY A O 1
ATOM 780 N N . VAL A 1 101 ? -10.898 18.297 1.56 1 98.75 101 VAL A N 1
ATOM 781 C CA . VAL A 1 101 ? -12.219 17.906 2.035 1 98.75 101 VAL A CA 1
ATOM 782 C C . VAL A 1 101 ? -12.352 16.391 2 1 98.75 101 VAL A C 1
ATOM 784 O O . VAL A 1 101 ? -12.094 15.758 0.97 1 98.75 101 VAL A O 1
ATOM 787 N N . TRP A 1 102 ? -12.711 15.82 3.127 1 98.81 102 TRP A N 1
ATOM 788 C CA . TRP A 1 102 ? -13.039 14.406 3.234 1 98.81 102 TRP A CA 1
ATOM 789 C C . TRP A 1 102 ? -14.523 14.172 2.975 1 98.81 102 TRP A C 1
ATOM 791 O O . TRP A 1 102 ? -15.375 14.938 3.439 1 98.81 102 TRP A O 1
ATOM 801 N N . THR A 1 103 ? -14.82 13.148 2.27 1 98.56 103 THR A N 1
ATOM 802 C CA . THR A 1 103 ? -16.188 12.688 2.064 1 98.56 103 THR A CA 1
ATOM 803 C C . THR A 1 103 ? -16.297 11.188 2.344 1 98.56 103 THR A C 1
ATOM 805 O O . THR A 1 103 ? -15.469 10.398 1.883 1 98.56 103 THR A O 1
ATOM 808 N N . ASN A 1 104 ? -17.281 10.836 3.158 1 98.06 104 ASN A N 1
ATOM 809 C CA . ASN A 1 104 ? -17.609 9.422 3.307 1 98.06 104 ASN A CA 1
ATOM 810 C C . ASN A 1 104 ? -18.391 8.898 2.102 1 98.06 104 ASN A C 1
ATOM 812 O O . ASN A 1 104 ? -19.547 9.273 1.891 1 98.06 104 ASN A O 1
ATOM 816 N N . VAL A 1 105 ? -17.734 8.07 1.28 1 96.25 105 VAL A N 1
ATOM 817 C CA . VAL A 1 105 ? -18.344 7.594 0.044 1 96.25 105 VAL A CA 1
ATOM 818 C C . VAL A 1 105 ? -18.656 6.105 0.157 1 96.25 105 VAL A C 1
ATOM 820 O O . VAL A 1 105 ? -18.672 5.391 -0.849 1 96.25 105 VAL A O 1
ATOM 823 N N . THR A 1 106 ? -18.844 5.621 1.298 1 94.12 106 THR A N 1
ATOM 824 C CA . THR A 1 106 ? -19.156 4.215 1.528 1 94.12 106 THR A CA 1
ATOM 825 C C . THR A 1 106 ? -20.391 3.797 0.731 1 94.12 106 THR A C 1
ATOM 827 O O . THR A 1 106 ? -21.453 4.422 0.841 1 94.12 106 THR A O 1
ATOM 830 N N . PRO A 1 107 ? -20.172 2.777 -0.092 1 88.69 107 PRO A N 1
ATOM 831 C CA . PRO A 1 107 ? -21.359 2.314 -0.815 1 88.69 107 PRO A CA 1
ATOM 832 C C . PRO A 1 107 ? -22.453 1.826 0.117 1 88.69 107 PRO A C 1
ATOM 834 O O . PRO A 1 107 ? -22.172 1.244 1.167 1 88.69 107 PRO A O 1
ATOM 837 N N . THR A 1 108 ? -23.578 1.998 -0.373 1 84.94 108 THR A N 1
ATOM 838 C CA . THR A 1 108 ? -24.734 1.63 0.428 1 84.94 108 THR A CA 1
ATOM 839 C C . THR A 1 108 ? -24.969 0.123 0.38 1 84.94 108 THR A C 1
ATOM 841 O O . THR A 1 108 ? -25.531 -0.453 1.316 1 84.94 108 THR A O 1
ATOM 844 N N . THR A 1 109 ? -24.531 -0.442 -0.756 1 84 109 THR A N 1
ATOM 845 C CA . THR A 1 109 ? -24.734 -1.879 -0.898 1 84 109 THR A CA 1
ATOM 846 C C . THR A 1 109 ? -23.453 -2.574 -1.33 1 84 109 THR A C 1
ATOM 848 O O . THR A 1 109 ? -22.594 -1.969 -1.989 1 84 109 THR A O 1
ATOM 851 N N . ASN A 1 110 ? -23.266 -3.785 -0.876 1 83 110 ASN A N 1
ATOM 852 C CA . ASN A 1 110 ? -22.203 -4.68 -1.308 1 83 110 ASN A CA 1
ATOM 853 C C . ASN A 1 110 ? -20.828 -4.148 -0.91 1 83 110 ASN A C 1
ATOM 855 O O . ASN A 1 110 ? -19.875 -4.227 -1.689 1 83 110 ASN A O 1
ATOM 859 N N . CYS A 1 111 ? -20.75 -3.492 0.214 1 87.25 111 CYS A N 1
ATOM 860 C CA . CYS A 1 111 ? -19.469 -3.029 0.726 1 87.25 111 CYS A CA 1
ATOM 861 C C . CYS A 1 111 ? -18.656 -4.191 1.29 1 87.25 111 CYS A C 1
ATOM 863 O O . CYS A 1 111 ? -19.203 -5.09 1.927 1 87.25 111 CYS A O 1
ATOM 865 N N . PRO A 1 112 ? -17.406 -4.156 1.005 1 91.06 112 PRO A N 1
ATOM 866 C CA . PRO A 1 112 ? -16.609 -5.199 1.644 1 91.06 112 PRO A CA 1
ATOM 867 C C . PRO A 1 112 ? -16.734 -5.199 3.164 1 91.06 112 PRO A C 1
ATOM 869 O O . PRO A 1 112 ? -17.062 -4.172 3.76 1 91.06 112 PRO A O 1
ATOM 872 N N . SER A 1 113 ? -16.547 -6.289 3.779 1 93.56 113 SER A N 1
ATOM 873 C CA . SER A 1 113 ? -16.562 -6.383 5.234 1 93.56 113 SER A CA 1
ATOM 874 C C . SER A 1 113 ? -15.391 -5.617 5.844 1 93.56 113 SER A C 1
ATOM 876 O O . SER A 1 113 ? -14.391 -5.359 5.168 1 93.56 113 SER A O 1
ATOM 878 N N . ALA A 1 114 ? -15.57 -5.324 7.098 1 95 114 ALA A N 1
ATOM 879 C CA . ALA A 1 114 ? -14.492 -4.672 7.832 1 95 114 ALA A CA 1
ATOM 880 C C . ALA A 1 114 ? -13.219 -5.52 7.809 1 95 114 ALA A C 1
ATOM 882 O O . ALA A 1 114 ? -13.281 -6.738 7.996 1 95 114 ALA A O 1
ATOM 883 N N . ARG A 1 115 ? -12.141 -4.852 7.586 1 95.12 115 ARG A N 1
ATOM 884 C CA . ARG A 1 115 ? -10.891 -5.59 7.453 1 95.12 115 ARG A CA 1
ATOM 885 C C . ARG A 1 115 ? -9.695 -4.648 7.531 1 95.12 115 ARG A C 1
ATOM 887 O O . ARG A 1 115 ? -9.844 -3.43 7.434 1 95.12 115 ARG A O 1
ATOM 894 N N . PHE A 1 116 ? -8.555 -5.211 7.734 1 94.81 116 PHE A N 1
ATOM 895 C CA . PHE A 1 116 ? -7.289 -4.496 7.688 1 94.81 116 PHE A CA 1
ATOM 896 C C . PHE A 1 116 ? -6.242 -5.293 6.918 1 94.81 116 PHE A C 1
ATOM 898 O O . PHE A 1 116 ? -6.496 -6.43 6.512 1 94.81 116 PHE A O 1
ATOM 905 N N . SER A 1 117 ? -5.086 -4.641 6.641 1 94.62 117 SER A N 1
ATOM 906 C CA . SER A 1 117 ? -4.016 -5.266 5.871 1 94.62 117 SER A CA 1
ATOM 907 C C . SER A 1 117 ? -4.516 -5.727 4.504 1 94.62 117 SER A C 1
ATOM 909 O O . SER A 1 117 ? -4.125 -6.797 4.027 1 94.62 117 SER A O 1
ATOM 911 N N . VAL A 1 118 ? -5.516 -5.016 3.957 1 93.75 118 VAL A N 1
ATOM 912 C CA . VAL A 1 118 ? -6.055 -5.184 2.609 1 93.75 118 VAL A CA 1
ATOM 913 C C . VAL A 1 118 ? -5.199 -4.402 1.612 1 93.75 118 VAL A C 1
ATOM 915 O O . VAL A 1 118 ? -4.547 -3.42 1.978 1 93.75 118 VAL A O 1
ATOM 918 N N . ALA A 1 119 ? -5.137 -4.859 0.415 1 94.88 119 ALA A N 1
ATOM 919 C CA . ALA A 1 119 ? -4.434 -4.125 -0.632 1 94.88 119 ALA A CA 1
ATOM 920 C C . ALA A 1 119 ? -5.398 -3.637 -1.707 1 94.88 119 ALA A C 1
ATOM 922 O O . ALA A 1 119 ? -6.363 -4.328 -2.045 1 94.88 119 ALA A O 1
ATOM 923 N N . GLY A 1 120 ? -5.098 -2.467 -2.252 1 94.06 120 GLY A N 1
ATOM 924 C CA . GLY A 1 120 ? -5.949 -1.904 -3.287 1 94.06 120 GLY A CA 1
ATOM 925 C C . GLY A 1 120 ? -5.191 -1.062 -4.293 1 94.06 120 GLY A C 1
ATOM 926 O O . GLY A 1 120 ? -4.102 -0.563 -3.998 1 94.06 120 GLY A O 1
ATOM 927 N N . ASP A 1 121 ? -5.777 -0.931 -5.516 1 92.81 121 ASP A N 1
ATOM 928 C CA . ASP A 1 121 ? -5.258 -0.084 -6.582 1 92.81 121 ASP A CA 1
ATOM 929 C C . ASP A 1 121 ? -6.352 0.271 -7.586 1 92.81 121 ASP A C 1
ATOM 931 O O . ASP A 1 121 ? -7.469 -0.242 -7.5 1 92.81 121 ASP A O 1
ATOM 935 N N . CYS A 1 122 ? -5.969 1.195 -8.453 1 89.88 122 CYS A N 1
ATOM 936 C CA . CYS A 1 122 ? -6.879 1.604 -9.516 1 89.88 122 CYS A CA 1
ATOM 937 C C . CYS A 1 122 ? -6.555 0.888 -10.82 1 89.88 122 CYS A C 1
ATOM 939 O O . CYS A 1 122 ? -5.391 0.808 -11.219 1 89.88 122 CYS A O 1
ATOM 941 N N . LEU A 1 123 ? -7.473 0.243 -11.633 1 83.31 123 LEU A N 1
ATOM 942 C CA . LEU A 1 123 ? -7.246 -0.484 -12.875 1 83.31 123 LEU A CA 1
ATOM 943 C C . LEU A 1 123 ? -6.934 0.477 -14.023 1 83.31 123 LEU A C 1
ATOM 945 O O . LEU A 1 123 ? -6.133 0.158 -14.906 1 83.31 123 LEU A O 1
ATOM 949 N N . ASP A 1 124 ? -7.66 1.607 -14.375 1 73.88 124 ASP A N 1
ATOM 950 C CA . ASP A 1 124 ? -7.418 2.574 -15.445 1 73.88 124 ASP A CA 1
ATOM 951 C C . ASP A 1 124 ? -7.324 3.994 -14.883 1 73.88 124 ASP A C 1
ATOM 953 O O . ASP A 1 124 ? -8.344 4.672 -14.727 1 73.88 124 ASP A O 1
ATOM 957 N N . PRO A 1 125 ? -6.074 4.273 -14.711 1 59.62 125 PRO A N 1
ATOM 958 C CA . PRO A 1 125 ? -5.953 5.586 -14.07 1 59.62 125 PRO A CA 1
ATOM 959 C C . PRO A 1 125 ? -6.383 6.727 -14.992 1 59.62 125 PRO A C 1
ATOM 961 O O . PRO A 1 125 ? -6.656 7.836 -14.516 1 59.62 125 PRO A O 1
ATOM 964 N N . PHE A 1 126 ? -6.301 6.516 -16.375 1 59.59 126 PHE A N 1
ATOM 965 C CA . PHE A 1 126 ? -6.613 7.594 -17.297 1 59.59 126 PHE A CA 1
ATOM 966 C C . PHE A 1 126 ? -8.109 7.648 -17.578 1 59.59 126 PHE A C 1
ATOM 968 O O . PHE A 1 126 ? -8.602 8.602 -18.188 1 59.59 126 PHE A O 1
ATOM 975 N N . LYS A 1 127 ? -8.781 6.52 -17.5 1 55.22 127 LYS A N 1
ATOM 976 C CA . LYS A 1 127 ? -10.203 6.555 -17.828 1 55.22 127 LYS A CA 1
ATOM 977 C C . LYS A 1 127 ? -11.062 6.48 -16.562 1 55.22 127 LYS A C 1
ATOM 979 O O . LYS A 1 127 ? -10.531 6.379 -15.453 1 55.22 127 LYS A O 1
ATOM 984 N N . SER A 1 128 ? -12.422 6.102 -16.609 1 60.44 128 SER A N 1
ATOM 985 C CA . SER A 1 128 ? -13.445 5.969 -15.578 1 60.44 128 SER A CA 1
ATOM 986 C C . SER A 1 128 ? -12.977 5.059 -14.445 1 60.44 128 SER A C 1
ATOM 988 O O . SER A 1 128 ? -12.266 4.082 -14.688 1 60.44 128 SER A O 1
ATOM 990 N N . GLY A 1 129 ? -12.695 5.488 -13.203 1 75.31 129 GLY A N 1
ATOM 991 C CA . GLY A 1 129 ? -11.953 5.145 -12 1 75.31 129 GLY A CA 1
ATOM 992 C C . GLY A 1 129 ? -12.492 3.91 -11.305 1 75.31 129 GLY A C 1
ATOM 993 O O . GLY A 1 129 ? -13.508 3.98 -10.602 1 75.31 129 GLY A O 1
ATOM 994 N N . VAL A 1 130 ? -12.133 2.645 -11.719 1 86.12 130 VAL A N 1
ATOM 995 C CA . VAL A 1 130 ? -12.438 1.424 -10.984 1 86.12 130 VAL A CA 1
ATOM 996 C C . VAL A 1 130 ? -11.375 1.189 -9.914 1 86.12 130 VAL A C 1
ATOM 998 O O . VAL A 1 130 ? -10.188 1.046 -10.227 1 86.12 130 VAL A O 1
ATOM 1001 N N . LEU A 1 131 ? -11.898 1.196 -8.695 1 91.31 131 LEU A N 1
ATOM 1002 C CA . LEU A 1 131 ? -11.062 0.823 -7.562 1 91.31 131 LEU A CA 1
ATOM 1003 C C . LEU A 1 131 ? -11.211 -0.661 -7.246 1 91.31 131 LEU A C 1
ATOM 1005 O O . LEU A 1 131 ? -12.32 -1.201 -7.273 1 91.31 131 LEU A O 1
ATOM 1009 N N . VAL A 1 132 ? -10.125 -1.268 -6.973 1 92.94 132 VAL A N 1
ATOM 1010 C CA . VAL A 1 132 ? -10.141 -2.682 -6.613 1 92.94 132 VAL A CA 1
ATOM 1011 C C . VAL A 1 132 ? -9.469 -2.875 -5.254 1 92.94 132 VAL A C 1
ATOM 1013 O O . VAL A 1 132 ? -8.406 -2.312 -4.992 1 92.94 132 VAL A O 1
ATOM 1016 N N . PHE A 1 133 ? -10.102 -3.623 -4.367 1 95 133 PHE A N 1
ATOM 1017 C CA . PHE A 1 133 ? -9.539 -4.062 -3.094 1 95 133 PHE A CA 1
ATOM 1018 C C . PHE A 1 133 ? -9.57 -5.582 -2.98 1 95 133 PHE A C 1
ATOM 1020 O O . PHE A 1 133 ? -10.555 -6.215 -3.354 1 95 133 PHE A O 1
ATOM 1027 N N . ILE A 1 134 ? -8.539 -6.125 -2.465 1 94.62 134 ILE A N 1
ATOM 1028 C CA . ILE A 1 134 ? -8.469 -7.582 -2.393 1 94.62 134 ILE A CA 1
ATOM 1029 C C . ILE A 1 134 ? -7.883 -8 -1.048 1 94.62 134 ILE A C 1
ATOM 1031 O O . ILE A 1 134 ? -6.922 -7.398 -0.564 1 94.62 134 ILE A O 1
ATOM 1035 N N . GLY A 1 135 ? -8.461 -9.047 -0.475 1 95.38 135 GLY A N 1
ATOM 1036 C CA . GLY A 1 135 ? -7.906 -9.75 0.673 1 95.38 135 GLY A CA 1
ATOM 1037 C C . GLY A 1 135 ? -8.031 -8.961 1.967 1 95.38 135 GLY A C 1
ATOM 1038 O O . GLY A 1 135 ? -9.055 -8.32 2.211 1 95.38 135 GLY A O 1
ATOM 1039 N N . GLY A 1 136 ? -6.98 -9.117 2.836 1 95.56 136 GLY A N 1
ATOM 1040 C CA . GLY A 1 136 ? -7.012 -8.57 4.184 1 95.56 136 GLY A CA 1
ATOM 1041 C C . GLY A 1 136 ? -7.422 -9.586 5.23 1 95.56 136 GLY A C 1
ATOM 1042 O O . GLY A 1 136 ? -7.461 -10.789 4.953 1 95.56 136 GLY A O 1
ATOM 1043 N N . CYS A 1 137 ? -7.551 -9.031 6.379 1 94.44 137 CYS A N 1
ATOM 1044 C CA . CYS A 1 137 ? -7.895 -9.891 7.508 1 94.44 137 CYS A CA 1
ATOM 1045 C C . CYS A 1 137 ? -9.039 -9.297 8.312 1 94.44 137 CYS A C 1
ATOM 1047 O O . CYS A 1 137 ? -9.141 -8.078 8.453 1 94.44 137 CYS A O 1
ATOM 1049 N N . ASN A 1 138 ? -9.891 -10.258 8.828 1 93.56 138 A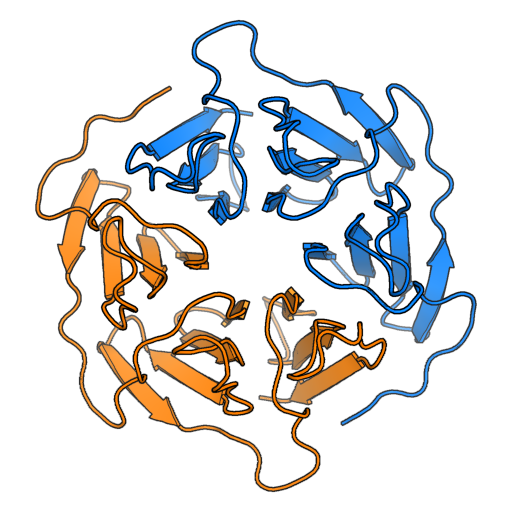SN A N 1
ATOM 1050 C CA . ASN A 1 138 ? -11.016 -9.773 9.617 1 93.56 138 ASN A CA 1
ATOM 1051 C C . ASN A 1 138 ? -10.664 -9.703 11.102 1 93.56 138 ASN A C 1
ATOM 1053 O O . ASN A 1 138 ? -9.5 -9.859 11.484 1 93.56 138 ASN A O 1
ATOM 1057 N N . LYS A 1 139 ? -11.703 -9.461 11.898 1 91.38 139 LYS A N 1
ATOM 1058 C CA . LYS A 1 139 ? -11.5 -9.219 13.328 1 91.38 139 LYS A CA 1
ATOM 1059 C C . LYS A 1 139 ? -10.984 -10.469 14.031 1 91.38 139 LYS A C 1
ATOM 1061 O O . LYS A 1 139 ? -10.305 -10.375 15.047 1 91.38 139 LYS A O 1
ATOM 1066 N N . SER A 1 140 ? -11.336 -11.57 13.492 1 90.69 140 SER A N 1
ATOM 1067 C CA . SER A 1 140 ? -10.906 -12.836 14.07 1 90.69 140 SER A CA 1
ATOM 1068 C C . SER A 1 140 ? -9.562 -13.273 13.5 1 90.69 140 SER A C 1
ATOM 1070 O O . SER A 1 140 ? -9.164 -14.43 13.656 1 90.69 140 SER A O 1
ATOM 1072 N N . LEU A 1 141 ? -8.914 -12.422 12.695 1 88.69 141 LEU A N 1
ATOM 1073 C CA . LEU A 1 141 ? -7.602 -12.641 12.109 1 88.69 141 LEU A CA 1
ATOM 1074 C C . LEU A 1 141 ? -7.66 -13.719 11.031 1 88.69 141 LEU A C 1
ATOM 1076 O O . LEU A 1 141 ? -6.688 -14.453 10.828 1 88.69 141 LEU A O 1
ATOM 1080 N N . GLU A 1 142 ? -8.836 -13.875 10.555 1 92.25 142 GLU A N 1
ATOM 1081 C CA . GLU A 1 142 ? -8.984 -14.742 9.383 1 92.25 142 GLU A CA 1
ATOM 1082 C C . GLU A 1 142 ? -8.625 -14 8.102 1 92.25 142 GLU A C 1
ATOM 1084 O O . GLU A 1 142 ? -9.125 -12.898 7.848 1 92.25 142 GLU A O 1
ATOM 1089 N N . ALA A 1 143 ? -7.688 -14.625 7.324 1 93.75 143 ALA A N 1
ATOM 1090 C CA . ALA A 1 143 ? -7.363 -14.055 6.016 1 93.75 143 ALA A CA 1
ATOM 1091 C C . ALA A 1 143 ? -8.547 -14.18 5.055 1 93.75 143 ALA A C 1
ATOM 1093 O O . ALA A 1 143 ? -9.219 -15.219 5.023 1 93.75 143 ALA A O 1
ATOM 1094 N N . LEU A 1 144 ? -8.812 -13.133 4.336 1 92.81 144 LEU A N 1
ATOM 1095 C CA . LEU A 1 144 ? -9.922 -13.078 3.385 1 92.81 144 LEU A CA 1
ATOM 1096 C C . LEU A 1 144 ? -9.414 -13.242 1.955 1 92.81 144 LEU A C 1
ATOM 1098 O O . LEU A 1 144 ? -8.234 -13.016 1.68 1 92.81 144 LEU A O 1
ATOM 1102 N N . GLU A 1 145 ? -10.305 -13.625 1.1 1 89.75 145 GLU A N 1
ATOM 1103 C CA . GLU A 1 145 ? -9.867 -13.914 -0.262 1 89.75 145 GLU A CA 1
ATOM 1104 C C . GLU A 1 145 ? -10.664 -13.109 -1.282 1 89.75 145 GLU A C 1
ATOM 1106 O O . GLU A 1 145 ? -10.328 -13.094 -2.469 1 89.75 145 GLU A O 1
ATOM 1111 N N . ASP A 1 146 ? -11.688 -12.477 -0.856 1 91.69 146 ASP A N 1
ATOM 1112 C CA . ASP A 1 146 ? -12.602 -11.852 -1.804 1 91.69 146 ASP A CA 1
ATOM 1113 C C . ASP A 1 146 ? -11.984 -10.594 -2.416 1 91.69 146 ASP A C 1
ATOM 1115 O O . ASP A 1 146 ? -11.086 -9.984 -1.825 1 91.69 146 ASP A O 1
ATOM 1119 N N . MET A 1 147 ? -12.383 -10.32 -3.617 1 92.5 147 MET A N 1
ATOM 1120 C CA . MET A 1 147 ? -12.047 -9.125 -4.383 1 92.5 147 MET A CA 1
ATOM 1121 C C . MET A 1 147 ? -13.273 -8.242 -4.586 1 92.5 147 MET A C 1
ATOM 1123 O O . MET A 1 147 ? -14.367 -8.742 -4.859 1 92.5 147 MET A O 1
ATOM 1127 N N . TYR A 1 148 ? -13.016 -6.918 -4.469 1 92.5 148 TYR A N 1
ATOM 1128 C CA . TYR A 1 148 ? -14.117 -5.961 -4.594 1 92.5 148 TYR A CA 1
ATOM 1129 C C . TYR A 1 148 ? -13.789 -4.887 -5.621 1 92.5 148 TYR A C 1
ATOM 1131 O O . TYR A 1 148 ? -12.703 -4.293 -5.582 1 92.5 148 TYR A O 1
ATOM 1139 N N . TYR A 1 149 ? -14.781 -4.676 -6.57 1 89.75 149 TYR A N 1
ATOM 1140 C CA . TYR A 1 149 ? -14.719 -3.582 -7.535 1 89.75 149 TYR A CA 1
ATOM 1141 C C . TYR A 1 149 ? -15.641 -2.438 -7.121 1 89.75 149 TYR A C 1
ATOM 1143 O O . TYR A 1 149 ? -16.812 -2.658 -6.793 1 89.75 149 TYR A O 1
ATOM 1151 N N . LEU A 1 150 ? -15.016 -1.284 -7.125 1 88.19 150 LEU A N 1
ATOM 1152 C CA . LEU A 1 150 ? -15.812 -0.08 -6.914 1 88.19 150 LEU A CA 1
ATOM 1153 C C . LEU A 1 150 ? -15.695 0.864 -8.109 1 88.19 150 LEU A C 1
ATOM 1155 O O . LEU A 1 150 ? -14.602 1.345 -8.414 1 88.19 150 LEU A O 1
ATOM 1159 N N . HIS A 1 151 ? -16.875 1.074 -8.789 1 84.19 151 HIS A N 1
ATOM 1160 C CA . HIS A 1 151 ? -16.906 2.012 -9.906 1 84.19 151 HIS A CA 1
ATOM 1161 C C . HIS A 1 151 ? -17.188 3.434 -9.43 1 84.19 151 HIS A C 1
ATOM 1163 O O . HIS A 1 151 ? -18.156 3.668 -8.703 1 84.19 151 HIS A O 1
ATOM 1169 N N . THR A 1 152 ? -16.234 4.305 -9.695 1 78.69 152 THR A N 1
ATOM 1170 C CA . THR A 1 152 ? -16.391 5.668 -9.203 1 78.69 152 THR A CA 1
ATOM 1171 C C . THR A 1 152 ? -16.906 6.582 -10.312 1 78.69 152 THR A C 1
ATOM 1173 O O . THR A 1 152 ? -16.688 6.32 -11.492 1 78.69 152 THR A O 1
ATOM 1176 N N . MET B 1 1 ? -18.969 -4.316 -5.871 1 75.75 1 MET B N 1
ATOM 1177 C CA . MET B 1 1 ? -19.297 -5.57 -6.547 1 75.75 1 MET B CA 1
ATOM 1178 C C . MET B 1 1 ? -18.141 -6.562 -6.445 1 75.75 1 MET B C 1
ATOM 1180 O O . MET B 1 1 ? -16.984 -6.16 -6.359 1 75.75 1 MET B O 1
ATOM 1184 N N . ARG B 1 2 ? -18.578 -7.875 -6.371 1 81.62 2 ARG B N 1
ATOM 1185 C CA . ARG B 1 2 ? -17.609 -8.969 -6.402 1 81.62 2 ARG B CA 1
ATOM 1186 C C . ARG B 1 2 ? -17.562 -9.617 -7.781 1 81.62 2 ARG B C 1
ATOM 1188 O O . ARG B 1 2 ? -18.516 -10.305 -8.18 1 81.62 2 ARG B O 1
ATOM 1195 N N . PRO B 1 3 ? -16.469 -9.32 -8.438 1 85.56 3 PRO B N 1
ATOM 1196 C CA . PRO B 1 3 ? -16.422 -9.938 -9.773 1 85.56 3 PRO B CA 1
ATOM 1197 C C . PRO B 1 3 ? -16.234 -11.453 -9.719 1 85.56 3 PRO B C 1
ATOM 1199 O O . PRO B 1 3 ? -15.578 -11.961 -8.812 1 85.56 3 PRO B O 1
ATOM 1202 N N . THR B 1 4 ? -16.875 -12.078 -10.68 1 89.94 4 THR B N 1
ATOM 1203 C CA . THR B 1 4 ? -16.625 -13.508 -10.844 1 89.94 4 THR B CA 1
ATOM 1204 C C . THR B 1 4 ? -15.367 -13.734 -11.688 1 89.94 4 THR B C 1
ATOM 1206 O O . THR B 1 4 ? -15.273 -13.242 -12.82 1 89.94 4 THR B O 1
ATOM 1209 N N . THR B 1 5 ? -14.422 -14.312 -11.062 1 93.88 5 THR B N 1
ATOM 1210 C CA . THR B 1 5 ? -13.18 -14.594 -11.766 1 93.88 5 THR B CA 1
ATOM 1211 C C . THR B 1 5 ? -12.961 -16.094 -11.914 1 93.88 5 THR B C 1
ATOM 1213 O O . THR B 1 5 ? -13.641 -16.891 -11.266 1 93.88 5 THR B O 1
ATOM 1216 N N . SER B 1 6 ? -12.117 -16.391 -12.906 1 96.25 6 SER B N 1
ATOM 1217 C CA . SER B 1 6 ? -11.734 -17.781 -13.102 1 96.25 6 SER B CA 1
ATOM 1218 C C . SER B 1 6 ? -10.219 -17.953 -13.047 1 96.25 6 SER B C 1
ATOM 1220 O O . SER B 1 6 ? -9.492 -17 -12.805 1 96.25 6 SER B O 1
ATOM 1222 N N . GLY B 1 7 ? -9.773 -19.297 -13.148 1 97.38 7 GLY B N 1
ATOM 1223 C CA . GLY B 1 7 ? -8.359 -19.609 -13.07 1 97.38 7 GLY B CA 1
ATOM 1224 C C . GLY B 1 7 ? -7.891 -19.922 -11.664 1 97.38 7 GLY B C 1
ATOM 1225 O O . GLY B 1 7 ? -8.617 -20.547 -10.883 1 97.38 7 GLY B O 1
ATOM 1226 N N . THR B 1 8 ? -6.645 -19.578 -11.383 1 96.5 8 THR B N 1
ATOM 1227 C CA . THR B 1 8 ? -6.051 -19.891 -10.094 1 96.5 8 THR B CA 1
ATOM 1228 C C . THR B 1 8 ? -5.82 -18.609 -9.289 1 96.5 8 THR B C 1
ATOM 1230 O O . THR B 1 8 ? -4.746 -18.016 -9.352 1 96.5 8 THR B O 1
ATOM 1233 N N . PRO B 1 9 ? -6.844 -18.156 -8.562 1 95.12 9 PRO B N 1
ATOM 1234 C CA . PRO B 1 9 ? -6.66 -16.953 -7.738 1 95.12 9 PRO B CA 1
ATOM 1235 C C . PRO B 1 9 ? -5.68 -17.172 -6.59 1 95.12 9 PRO B C 1
ATOM 1237 O O . PRO B 1 9 ? -5.355 -18.312 -6.258 1 95.12 9 PRO B O 1
ATOM 1240 N N . PRO B 1 10 ? -5.129 -16.078 -6.09 1 95.69 10 PRO B N 1
ATOM 1241 C CA . PRO B 1 10 ? -4.332 -16.266 -4.875 1 95.69 10 PRO B CA 1
ATOM 1242 C C . PRO B 1 10 ? -5.141 -16.844 -3.723 1 95.69 10 PRO B C 1
ATOM 1244 O O . PRO B 1 10 ? -6.355 -16.656 -3.648 1 95.69 10 PRO B O 1
ATOM 1247 N N . SER B 1 11 ? -4.496 -17.562 -2.785 1 95.56 11 SER B N 1
ATOM 1248 C CA . SER B 1 11 ? -5.129 -18.016 -1.548 1 95.56 11 SER B CA 1
ATOM 1249 C C . SER B 1 11 ? -5.516 -16.828 -0.668 1 95.56 11 SER B C 1
ATOM 1251 O O . SER B 1 11 ? -4.973 -15.727 -0.822 1 95.56 11 SER B O 1
ATOM 1253 N N . PRO B 1 12 ? -6.457 -17.078 0.237 1 95.19 12 PRO B N 1
ATOM 1254 C CA . PRO B 1 12 ? -6.688 -16.031 1.225 1 95.19 12 PRO B CA 1
ATOM 1255 C C . PRO B 1 12 ? -5.402 -15.562 1.904 1 95.19 12 PRO B C 1
ATOM 1257 O O . PRO B 1 12 ? -4.566 -16.391 2.279 1 95.19 12 PRO B O 1
ATOM 1260 N N . ARG B 1 13 ? -5.273 -14.242 2.02 1 96.19 13 ARG B N 1
ATOM 1261 C CA . ARG B 1 13 ? -4.027 -13.719 2.564 1 96.19 13 ARG B CA 1
ATOM 1262 C C . ARG B 1 13 ? -4.203 -12.281 3.047 1 96.19 13 ARG B C 1
ATOM 1264 O O . ARG B 1 13 ? -5.168 -11.609 2.682 1 96.19 13 ARG B O 1
ATOM 1271 N N . ASP B 1 14 ? -3.32 -11.922 3.887 1 95.44 14 ASP B N 1
ATOM 1272 C CA . ASP B 1 14 ? -3.217 -10.539 4.324 1 95.44 14 ASP B CA 1
ATOM 1273 C C . ASP B 1 14 ? -1.777 -10.039 4.23 1 95.44 14 ASP B C 1
ATOM 1275 O O . ASP B 1 14 ? -0.862 -10.812 3.951 1 95.44 14 ASP B O 1
ATOM 1279 N N . SER B 1 15 ? -1.546 -8.711 4.375 1 96.38 15 SER B N 1
ATOM 1280 C CA . SER B 1 15 ? -0.225 -8.094 4.379 1 96.38 15 SER B CA 1
ATOM 1281 C C . SER B 1 15 ? 0.529 -8.383 3.088 1 96.38 15 SER B C 1
ATOM 1283 O O . SER B 1 15 ? 1.745 -8.594 3.105 1 96.38 15 SER B O 1
ATOM 1285 N N . HIS B 1 16 ? -0.251 -8.648 1.977 1 98 16 HIS B N 1
ATOM 1286 C CA . HIS B 1 16 ? 0.253 -8.727 0.61 1 98 16 HIS B CA 1
ATOM 1287 C C . HIS B 1 16 ? 0.24 -7.355 -0.061 1 98 16 HIS B C 1
ATOM 1289 O O . HIS B 1 16 ? -0.202 -6.371 0.536 1 98 16 HIS B O 1
ATOM 1295 N N . THR B 1 17 ? 0.833 -7.27 -1.231 1 97.94 17 THR B N 1
ATOM 1296 C CA . THR B 1 17 ? 0.684 -6.051 -2.02 1 97.94 17 THR B CA 1
ATOM 1297 C C . THR B 1 17 ? -0.085 -6.332 -3.309 1 97.94 17 THR B C 1
ATOM 1299 O O . THR B 1 17 ? -0.184 -7.48 -3.74 1 97.94 17 THR B O 1
ATOM 1302 N N . PHE B 1 18 ? -0.667 -5.332 -3.799 1 94.44 18 PHE B N 1
ATOM 1303 C CA . PHE B 1 18 ? -1.51 -5.301 -4.988 1 94.44 18 PHE B CA 1
ATOM 1304 C C . PHE B 1 18 ? -1.15 -4.113 -5.871 1 94.44 18 PHE B C 1
ATOM 1306 O O . PHE B 1 18 ? -1.175 -2.965 -5.422 1 94.44 18 PHE B O 1
ATOM 1313 N N . SER B 1 19 ? -0.799 -4.426 -7.145 1 94.38 19 SER B N 1
ATOM 1314 C CA . SER B 1 19 ? -0.487 -3.385 -8.117 1 94.38 19 SER B CA 1
ATOM 1315 C C . SER B 1 19 ? -1.268 -3.586 -9.414 1 94.38 19 SER B C 1
ATOM 1317 O O . SER B 1 19 ? -1.521 -4.723 -9.82 1 94.38 19 SER B O 1
ATOM 1319 N N . ALA B 1 20 ? -1.587 -2.479 -10 1 91.44 20 ALA B N 1
ATOM 1320 C CA . ALA B 1 20 ? -2.223 -2.525 -11.32 1 91.44 20 ALA B CA 1
ATOM 1321 C C . ALA B 1 20 ? -1.305 -1.949 -12.391 1 91.44 20 ALA B C 1
ATOM 1323 O O . ALA B 1 20 ? -0.625 -0.945 -12.164 1 91.44 20 ALA B O 1
ATOM 1324 N N . TRP B 1 21 ? -1.244 -2.623 -13.461 1 87.5 21 TRP B N 1
ATOM 1325 C CA . TRP B 1 21 ? -0.518 -2.16 -14.641 1 87.5 21 TRP B CA 1
ATOM 1326 C C . TRP B 1 21 ? -1.19 -2.645 -15.922 1 87.5 21 TRP B C 1
ATOM 1328 O O . TRP B 1 21 ? -1.355 -3.85 -16.125 1 87.5 21 TRP B O 1
ATOM 1338 N N . LYS B 1 22 ? -1.53 -1.592 -16.781 1 88.19 22 LYS B N 1
ATOM 1339 C CA . LYS B 1 22 ? -2.293 -1.909 -17.984 1 88.19 22 LYS B CA 1
ATOM 1340 C C . LYS B 1 22 ? -3.527 -2.744 -17.656 1 88.19 22 LYS B C 1
ATOM 1342 O O . LYS B 1 22 ? -4.375 -2.318 -16.859 1 88.19 22 LYS B O 1
ATOM 1347 N N . ASN B 1 23 ? -3.678 -3.875 -18.281 1 89.88 23 ASN B N 1
ATOM 1348 C CA . ASN B 1 23 ? -4.875 -4.672 -18.047 1 89.88 23 ASN B CA 1
ATOM 1349 C C . ASN B 1 23 ? -4.602 -5.805 -17.062 1 89.88 23 ASN B C 1
ATOM 1351 O O . ASN B 1 23 ? -5.223 -6.867 -17.141 1 89.88 23 ASN B O 1
ATOM 1355 N N . LYS B 1 24 ? -3.607 -5.523 -16.125 1 92.88 24 LYS B N 1
ATOM 1356 C CA . LYS B 1 24 ? -3.24 -6.574 -15.172 1 92.88 24 LYS B CA 1
ATOM 1357 C C . LYS B 1 24 ? -3.312 -6.07 -13.734 1 92.88 24 LYS B C 1
ATOM 1359 O O . LYS B 1 24 ? -2.965 -4.922 -13.453 1 92.88 24 LYS B O 1
ATOM 1364 N N . ILE B 1 25 ? -3.725 -7 -12.906 1 93.62 25 ILE B N 1
ATOM 1365 C CA . ILE B 1 25 ? -3.566 -6.875 -11.461 1 93.62 25 ILE B CA 1
ATOM 1366 C C . ILE B 1 25 ? -2.537 -7.887 -10.969 1 93.62 25 ILE B C 1
ATOM 1368 O O . ILE B 1 25 ? -2.562 -9.055 -11.367 1 93.62 25 ILE B O 1
ATOM 1372 N N . ILE B 1 26 ? -1.695 -7.422 -10.102 1 97.31 26 ILE B N 1
ATOM 1373 C CA . ILE B 1 26 ? -0.625 -8.289 -9.625 1 97.31 26 ILE B CA 1
ATOM 1374 C C . ILE B 1 26 ? -0.637 -8.328 -8.094 1 97.31 26 ILE B C 1
ATOM 1376 O O . ILE B 1 26 ? -0.569 -7.289 -7.441 1 97.31 26 ILE B O 1
ATOM 1380 N N . VAL B 1 27 ? -0.73 -9.5 -7.566 1 98.12 27 VAL B N 1
ATOM 1381 C CA . VAL B 1 27 ? -0.696 -9.727 -6.125 1 98.12 27 VAL B CA 1
ATOM 1382 C C . VAL B 1 27 ? 0.606 -10.43 -5.742 1 98.12 27 VAL B C 1
ATOM 1384 O O . VAL B 1 27 ? 0.982 -11.43 -6.355 1 98.12 27 VAL B O 1
ATOM 1387 N N . ILE B 1 28 ? 1.291 -9.898 -4.734 1 98.69 28 ILE B N 1
ATOM 1388 C CA . ILE B 1 28 ? 2.588 -10.453 -4.359 1 98.69 28 ILE B CA 1
ATOM 1389 C C . ILE B 1 28 ? 2.609 -10.742 -2.859 1 98.69 28 ILE B C 1
ATOM 1391 O O . ILE B 1 28 ? 2.357 -9.859 -2.043 1 98.69 28 ILE B O 1
ATOM 1395 N N . GLY B 1 29 ? 2.959 -12.008 -2.525 1 98.12 29 GLY B N 1
ATOM 1396 C CA . GLY B 1 29 ? 3.346 -12.391 -1.178 1 98.12 29 GLY B CA 1
ATOM 1397 C C . GLY B 1 29 ? 2.215 -12.266 -0.174 1 98.12 29 GLY B C 1
ATOM 1398 O O . GLY B 1 29 ? 1.053 -12.508 -0.507 1 98.12 29 GLY B O 1
ATOM 1399 N N . GLY B 1 30 ? 2.594 -11.953 1.038 1 97.06 30 GLY B N 1
ATOM 1400 C CA . GLY B 1 30 ? 1.656 -11.906 2.148 1 97.06 30 GLY B CA 1
ATOM 1401 C C . GLY B 1 30 ? 1.718 -13.133 3.039 1 97.06 30 GLY B C 1
ATOM 1402 O O . GLY B 1 30 ? 2.678 -13.898 2.977 1 97.06 30 GLY B O 1
ATOM 1403 N N . GLU B 1 31 ? 0.792 -13.062 3.922 1 95.38 31 GLU B N 1
ATOM 1404 C CA . GLU B 1 31 ? 0.64 -14.172 4.859 1 95.38 31 GLU B CA 1
ATOM 1405 C C . GLU B 1 31 ? -0.704 -14.867 4.672 1 95.38 31 GLU B C 1
ATOM 1407 O O . GLU B 1 31 ? -1.744 -14.211 4.586 1 95.38 31 GLU B O 1
ATOM 1412 N N . ASP B 1 32 ? -0.632 -16.234 4.625 1 92.88 32 ASP B N 1
ATOM 1413 C CA . ASP B 1 32 ? -1.887 -16.938 4.387 1 92.88 32 ASP B CA 1
ATOM 1414 C C . ASP B 1 32 ? -2.605 -17.234 5.703 1 92.88 32 ASP B C 1
ATOM 1416 O O . ASP B 1 32 ? -2.174 -16.797 6.766 1 92.88 32 ASP B O 1
ATOM 1420 N N . GLY B 1 33 ? -3.734 -17.953 5.602 1 88.38 33 GLY B N 1
ATOM 1421 C CA . GLY B 1 33 ? -4.594 -18.203 6.742 1 88.38 33 GLY B CA 1
ATOM 1422 C C . GLY B 1 33 ? -3.949 -19.109 7.781 1 88.38 33 GLY B C 1
ATOM 1423 O O . GLY B 1 33 ? -4.445 -19.219 8.906 1 88.38 33 GLY B O 1
ATOM 1424 N N . HIS B 1 34 ? -2.836 -19.688 7.457 1 89.88 34 HIS B N 1
ATOM 1425 C CA . HIS B 1 34 ? -2.123 -20.547 8.391 1 89.88 34 HIS B CA 1
ATOM 1426 C C . HIS B 1 34 ? -0.835 -19.891 8.875 1 89.88 34 HIS B C 1
ATOM 1428 O O . HIS B 1 34 ? 0.054 -20.562 9.398 1 89.88 34 HIS B O 1
ATOM 1434 N N . ASP B 1 35 ? -0.743 -18.703 8.602 1 87.75 35 ASP B N 1
ATOM 1435 C CA . ASP B 1 35 ? 0.378 -17.875 9.023 1 87.75 35 ASP B CA 1
ATOM 1436 C C . ASP B 1 35 ? 1.661 -18.266 8.297 1 87.75 35 ASP B C 1
ATOM 1438 O O . ASP B 1 35 ? 2.754 -18.172 8.859 1 87.75 35 ASP B O 1
ATOM 1442 N N . TYR B 1 36 ? 1.471 -18.875 7.145 1 92.56 36 TYR B N 1
ATOM 1443 C CA . TYR B 1 36 ? 2.631 -19.094 6.289 1 92.56 36 TYR B CA 1
ATOM 1444 C C . TYR B 1 36 ? 2.891 -17.891 5.406 1 92.56 36 TYR B C 1
ATOM 1446 O O . TYR B 1 36 ? 1.957 -17.297 4.852 1 92.56 36 TYR B O 1
ATOM 1454 N N . TYR B 1 37 ? 4.152 -17.516 5.324 1 96.12 37 TYR B N 1
ATOM 1455 C CA . TYR B 1 37 ? 4.551 -16.406 4.469 1 96.12 37 TYR B CA 1
ATOM 1456 C C . TYR B 1 37 ? 4.734 -16.875 3.025 1 96.12 37 TYR B C 1
ATOM 1458 O O . TYR B 1 37 ? 5.23 -17.969 2.777 1 96.12 37 TYR B O 1
ATOM 1466 N N . LEU B 1 38 ? 4.316 -16.016 2.129 1 96.56 38 LEU B N 1
ATOM 1467 C CA . LEU B 1 38 ? 4.246 -16.391 0.72 1 96.56 38 LEU B CA 1
ATOM 1468 C C . LEU B 1 38 ? 5.211 -15.547 -0.113 1 96.56 38 LEU B C 1
ATOM 1470 O O . LEU B 1 38 ? 5.605 -14.453 0.301 1 96.56 38 LEU B O 1
ATOM 1474 N N . SER B 1 39 ? 5.645 -16.047 -1.29 1 97.69 39 SER B N 1
ATOM 1475 C CA . SER B 1 39 ? 6.449 -15.312 -2.258 1 97.69 39 SER B CA 1
ATOM 1476 C C . SER B 1 39 ? 5.844 -15.383 -3.654 1 97.69 39 SER B C 1
ATOM 1478 O O . SER B 1 39 ? 6.426 -14.883 -4.617 1 97.69 39 SER B O 1
ATOM 1480 N N . ASP B 1 40 ? 4.719 -16.016 -3.75 1 98.12 40 ASP B N 1
ATOM 1481 C CA . ASP B 1 40 ? 4.113 -16.219 -5.062 1 98.12 40 ASP B CA 1
ATOM 1482 C C . ASP B 1 40 ? 3.627 -14.90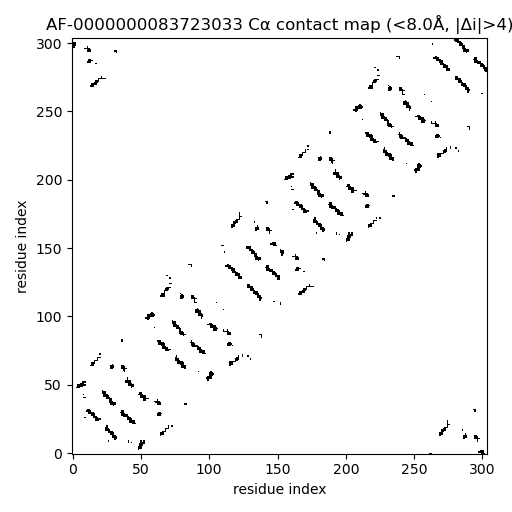6 -5.656 1 98.12 40 ASP B C 1
ATOM 1484 O O . ASP B 1 40 ? 3.49 -13.914 -4.938 1 98.12 40 ASP B O 1
ATOM 1488 N N . VAL B 1 41 ? 3.521 -14.938 -6.957 1 98.62 41 VAL B N 1
ATOM 1489 C CA . VAL B 1 41 ? 2.977 -13.828 -7.738 1 98.62 41 VAL B CA 1
ATOM 1490 C C . VAL B 1 41 ? 1.762 -14.305 -8.531 1 98.62 41 VAL B C 1
ATOM 1492 O O . VAL B 1 41 ? 1.848 -15.281 -9.289 1 98.62 41 VAL B O 1
ATOM 1495 N N . HIS B 1 42 ? 0.628 -13.648 -8.305 1 98.44 42 HIS B N 1
ATOM 1496 C CA . HIS B 1 42 ? -0.576 -13.945 -9.07 1 98.44 42 HIS B CA 1
ATOM 1497 C C . HIS B 1 42 ? -0.995 -12.758 -9.93 1 98.44 42 HIS B C 1
ATOM 1499 O O . HIS B 1 42 ? -0.903 -11.609 -9.484 1 98.44 42 HIS B O 1
ATOM 1505 N N . ILE B 1 43 ? -1.465 -13.047 -11.102 1 97.62 43 ILE B N 1
ATOM 1506 C CA . ILE B 1 43 ? -1.903 -12.016 -12.031 1 97.62 43 ILE B CA 1
ATOM 1507 C C . ILE B 1 43 ? -3.352 -12.273 -12.445 1 97.62 43 ILE B C 1
ATOM 1509 O O . ILE B 1 43 ? -3.725 -13.406 -12.758 1 97.62 43 ILE B O 1
ATOM 1513 N N . LEU B 1 44 ? -4.121 -11.273 -12.422 1 96.25 44 LEU B N 1
ATOM 1514 C CA . LEU B 1 44 ? -5.441 -11.273 -13.047 1 96.25 44 LEU B CA 1
ATOM 1515 C C . LEU B 1 44 ? -5.434 -10.461 -14.336 1 96.25 44 LEU B C 1
ATOM 1517 O O . LEU B 1 44 ? -5.062 -9.289 -14.336 1 96.25 44 LEU B O 1
ATOM 1521 N N . ASP B 1 45 ? -5.77 -11.062 -15.406 1 95.56 45 ASP B N 1
ATOM 1522 C CA . ASP B 1 45 ? -6.102 -10.305 -16.609 1 95.56 45 ASP B CA 1
ATOM 1523 C C . ASP B 1 45 ? -7.48 -9.664 -16.5 1 95.56 45 ASP B C 1
ATOM 1525 O O . ASP B 1 45 ? -8.492 -10.359 -16.406 1 95.56 45 ASP B O 1
ATOM 1529 N N . THR B 1 46 ? -7.504 -8.359 -16.5 1 91.44 46 THR B N 1
ATOM 1530 C CA . THR B 1 46 ? -8.75 -7.684 -16.156 1 91.44 46 THR B CA 1
ATOM 1531 C C . THR B 1 46 ? -9.695 -7.641 -17.359 1 91.44 46 THR B C 1
ATOM 1533 O O . THR B 1 46 ? -10.867 -7.289 -17.234 1 91.44 46 THR B O 1
ATOM 1536 N N . ASP B 1 47 ? -9.234 -8 -18.547 1 92.44 47 ASP B N 1
ATOM 1537 C CA . ASP B 1 47 ? -10.102 -8.125 -19.703 1 92.44 47 ASP B CA 1
ATOM 1538 C C . ASP B 1 47 ? -10.844 -9.461 -19.688 1 92.44 47 ASP B C 1
ATOM 1540 O O . ASP B 1 47 ? -12.031 -9.523 -20.016 1 92.44 47 ASP B O 1
ATOM 1544 N N . THR B 1 48 ? -10.117 -10.484 -19.281 1 95.06 48 THR B N 1
ATOM 1545 C CA . THR B 1 48 ? -10.695 -11.82 -19.344 1 95.06 48 THR B CA 1
ATOM 1546 C C . THR B 1 48 ? -11.156 -12.266 -17.953 1 95.06 48 THR B C 1
ATOM 1548 O O . THR B 1 48 ? -11.93 -13.227 -17.828 1 95.06 48 THR B O 1
ATOM 1551 N N . LEU B 1 49 ? -10.609 -11.641 -16.953 1 95.31 49 LEU B N 1
ATOM 1552 C CA . LEU B 1 49 ? -10.867 -11.953 -15.555 1 95.31 49 LEU B CA 1
ATOM 1553 C C . LEU B 1 49 ? -10.414 -13.367 -15.219 1 95.31 49 LEU B C 1
ATOM 1555 O O . LEU B 1 49 ? -11.117 -14.109 -14.531 1 95.31 49 LEU B O 1
ATOM 1559 N N . ILE B 1 50 ? -9.289 -13.727 -15.727 1 97.5 50 ILE B N 1
ATOM 1560 C CA . ILE B 1 50 ? -8.664 -15.016 -15.445 1 97.5 50 ILE B CA 1
ATOM 1561 C C . ILE B 1 50 ? -7.41 -14.805 -14.594 1 97.5 50 ILE B C 1
ATOM 1563 O O . ILE B 1 50 ? -6.523 -14.039 -14.969 1 97.5 50 ILE B O 1
ATOM 1567 N N . TRP B 1 51 ? -7.379 -15.523 -13.438 1 97.69 51 TRP B N 1
ATOM 1568 C CA . TRP B 1 51 ? -6.211 -15.523 -12.562 1 97.69 51 TRP B CA 1
ATOM 1569 C C . TRP B 1 51 ? -5.199 -16.578 -13.008 1 97.69 51 TRP B C 1
ATOM 1571 O O . TRP B 1 51 ? -5.578 -17.688 -13.391 1 97.69 51 TRP B O 1
ATOM 1581 N N . ARG B 1 52 ? -3.967 -16.219 -12.844 1 97.94 52 ARG B N 1
ATOM 1582 C CA . ARG B 1 52 ? -2.891 -17.203 -12.961 1 97.94 52 ARG B CA 1
ATOM 1583 C C . ARG B 1 52 ? -1.766 -16.891 -11.977 1 97.94 52 ARG B C 1
ATOM 1585 O O . ARG B 1 52 ? -1.551 -15.734 -11.609 1 97.94 52 ARG B O 1
ATOM 1592 N N . GLU B 1 53 ? -1.096 -18 -11.641 1 98.12 53 GLU B N 1
ATOM 1593 C CA . GLU B 1 53 ? 0.171 -17.797 -10.945 1 98.12 53 GLU B CA 1
ATOM 1594 C C . GLU B 1 53 ? 1.31 -17.547 -11.938 1 98.12 53 GLU B C 1
ATOM 1596 O O . GLU B 1 53 ? 1.463 -18.297 -12.906 1 98.12 53 GLU B O 1
ATOM 1601 N N . LEU B 1 54 ? 2.023 -16.484 -11.727 1 98.06 54 LEU B N 1
ATOM 1602 C CA . LEU B 1 54 ? 3.154 -16.172 -12.594 1 98.06 54 LEU B CA 1
ATOM 1603 C C . LEU B 1 54 ? 4.336 -17.094 -12.289 1 98.06 54 LEU B C 1
ATOM 1605 O O . LEU B 1 54 ? 4.754 -17.203 -11.133 1 98.06 54 LEU B O 1
ATOM 1609 N N . SER B 1 55 ? 4.816 -17.766 -13.289 1 98.06 55 SER B N 1
ATOM 1610 C CA . SER B 1 55 ? 6.086 -18.469 -13.125 1 98.06 55 SER B CA 1
ATOM 1611 C C . SER B 1 55 ? 7.25 -17.484 -13.031 1 98.06 55 SER B C 1
ATOM 1613 O O . SER B 1 55 ? 7.469 -16.688 -13.938 1 98.06 55 SER B O 1
ATOM 1615 N N . THR B 1 56 ? 7.926 -17.516 -11.914 1 98.5 56 THR B N 1
ATOM 1616 C CA . THR B 1 56 ? 9 -16.547 -11.734 1 98.5 56 THR B CA 1
ATOM 1617 C C . THR B 1 56 ? 10.359 -17.25 -11.711 1 98.5 56 THR B C 1
ATOM 1619 O O . THR B 1 56 ? 10.445 -18.453 -11.453 1 98.5 56 THR B O 1
ATOM 1622 N N . SER B 1 57 ? 11.359 -16.469 -12.109 1 98.62 57 SER B N 1
ATOM 1623 C CA . SER B 1 57 ? 12.742 -16.938 -12.141 1 98.62 57 SER B CA 1
ATOM 1624 C C . SER B 1 57 ? 13.711 -15.828 -11.742 1 98.62 57 SER B C 1
ATOM 1626 O O . SER B 1 57 ? 13.281 -14.75 -11.32 1 98.62 57 SER B O 1
ATOM 1628 N N . GLY B 1 58 ? 15.109 -16.188 -11.797 1 98.62 58 GLY B N 1
ATOM 1629 C CA . GLY B 1 58 ? 16.125 -15.25 -11.367 1 98.62 58 GLY B CA 1
ATOM 1630 C C . GLY B 1 58 ? 16.422 -15.328 -9.883 1 98.62 58 GLY B C 1
ATOM 1631 O O . GLY B 1 58 ? 16.531 -16.422 -9.32 1 98.62 58 GLY B O 1
ATOM 1632 N N . GLN B 1 59 ? 16.641 -14.156 -9.297 1 98.69 59 GLN B N 1
ATOM 1633 C CA . GLN B 1 59 ? 16.875 -14.07 -7.859 1 98.69 59 GLN B CA 1
ATOM 1634 C C . GLN B 1 59 ? 15.547 -13.969 -7.105 1 98.69 59 GLN B C 1
ATOM 1636 O O . GLN B 1 59 ? 15.086 -12.867 -6.793 1 98.69 59 GLN B O 1
ATOM 1641 N N . LEU B 1 60 ? 15.062 -15.023 -6.797 1 98.5 60 LEU B N 1
ATOM 1642 C CA . LEU B 1 60 ? 13.68 -15.156 -6.34 1 98.5 60 LEU B CA 1
ATOM 1643 C C . LEU B 1 60 ? 13.461 -14.359 -5.059 1 98.5 60 LEU B C 1
ATOM 1645 O O . LEU B 1 60 ? 14.32 -14.336 -4.18 1 98.5 60 LEU B O 1
ATOM 1649 N N . LEU B 1 61 ? 12.289 -13.719 -4.949 1 98.44 61 LEU B N 1
ATOM 1650 C CA . LEU B 1 61 ? 11.844 -13.031 -3.744 1 98.44 61 LEU B CA 1
ATOM 1651 C C . LEU B 1 61 ? 11.625 -14.016 -2.602 1 98.44 61 LEU B C 1
ATOM 1653 O O . LEU B 1 61 ? 10.875 -14.984 -2.746 1 98.44 61 LEU B O 1
ATOM 1657 N N . PRO B 1 62 ? 12.273 -13.82 -1.431 1 97.25 62 PRO B N 1
ATOM 1658 C CA . PRO B 1 62 ? 11.914 -14.664 -0.286 1 97.25 62 PRO B CA 1
ATOM 1659 C C . PRO B 1 62 ? 10.484 -14.414 0.194 1 97.25 62 PRO B C 1
ATOM 1661 O O . PRO B 1 62 ? 9.969 -13.305 0.067 1 97.25 62 PRO B O 1
ATOM 1664 N N . PRO B 1 63 ? 9.859 -15.445 0.772 1 97.25 63 PRO B N 1
ATOM 1665 C CA . PRO B 1 63 ? 8.539 -15.219 1.356 1 97.25 63 PRO B CA 1
ATOM 1666 C C . PRO B 1 63 ? 8.523 -14.086 2.375 1 97.25 63 PRO B C 1
ATOM 1668 O O . PRO B 1 63 ? 9.477 -13.93 3.145 1 97.25 63 PRO B O 1
ATOM 1671 N N . ARG B 1 64 ? 7.441 -13.273 2.33 1 97.69 64 ARG B N 1
ATOM 1672 C CA . ARG B 1 64 ? 7.367 -12.156 3.273 1 97.69 64 ARG B CA 1
ATOM 1673 C C . ARG B 1 64 ? 5.961 -11.578 3.33 1 97.69 64 ARG B C 1
ATOM 1675 O O . ARG B 1 64 ? 5.16 -11.789 2.416 1 97.69 64 ARG B O 1
ATOM 1682 N N . ALA B 1 65 ? 5.723 -10.898 4.383 1 96.69 65 ALA B N 1
ATOM 1683 C CA . ALA B 1 65 ? 4.539 -10.062 4.57 1 96.69 65 ALA B CA 1
ATOM 1684 C C . ALA B 1 65 ? 4.922 -8.664 5.035 1 96.69 65 ALA B C 1
ATOM 1686 O O . ALA B 1 65 ? 6.062 -8.43 5.449 1 96.69 65 ALA B O 1
ATOM 1687 N N . GLY B 1 66 ? 3.963 -7.727 4.887 1 96.38 66 GLY B N 1
ATOM 1688 C CA . GLY B 1 66 ? 4.176 -6.391 5.43 1 96.38 66 GLY B CA 1
ATOM 1689 C C . GLY B 1 66 ? 5.176 -5.578 4.633 1 96.38 66 GLY B C 1
ATOM 1690 O O . GLY B 1 66 ? 5.746 -4.609 5.141 1 96.38 66 GLY B O 1
ATOM 1691 N N . HIS B 1 67 ? 5.473 -6.027 3.406 1 97.88 67 HIS B N 1
ATOM 1692 C CA . HIS B 1 67 ? 6.348 -5.285 2.506 1 97.88 67 HIS B CA 1
ATOM 1693 C C . HIS B 1 67 ? 5.586 -4.195 1.768 1 97.88 67 HIS B C 1
ATOM 1695 O O . HIS B 1 67 ? 4.352 -4.16 1.805 1 97.88 67 HIS B O 1
ATOM 1701 N N . SER B 1 68 ? 6.324 -3.279 1.178 1 97.75 68 SER B N 1
ATOM 1702 C CA . SER B 1 68 ? 5.781 -2.283 0.262 1 97.75 68 SER B CA 1
ATOM 1703 C C . SER B 1 68 ? 6.168 -2.588 -1.182 1 97.75 68 SER B C 1
ATOM 1705 O O . SER B 1 68 ? 7.289 -3.025 -1.448 1 97.75 68 SER B O 1
ATOM 1707 N N . THR B 1 69 ? 5.254 -2.334 -2.111 1 97.62 69 THR B N 1
ATOM 1708 C CA . THR B 1 69 ? 5.523 -2.496 -3.537 1 97.62 69 THR B CA 1
ATOM 1709 C C . THR B 1 69 ? 5.25 -1.196 -4.289 1 97.62 69 THR B C 1
ATOM 1711 O O . THR B 1 69 ? 4.215 -0.558 -4.078 1 97.62 69 THR B O 1
ATOM 1714 N N . VAL B 1 70 ? 6.184 -0.795 -5.105 1 95 70 VAL B N 1
ATOM 1715 C CA . VAL B 1 70 ? 6.055 0.398 -5.934 1 95 70 VAL B CA 1
ATOM 1716 C C . VAL B 1 70 ? 6.109 0.011 -7.41 1 95 70 VAL B C 1
ATOM 1718 O O . VAL B 1 70 ? 7.004 -0.729 -7.832 1 95 70 VAL B O 1
ATOM 1721 N N . SER B 1 71 ? 5.172 0.527 -8.148 1 92.5 71 SER B N 1
ATOM 1722 C CA . SER B 1 71 ? 5.105 0.224 -9.57 1 92.5 71 SER B CA 1
ATOM 1723 C C . SER B 1 71 ? 5.793 1.306 -10.398 1 92.5 71 SER B C 1
ATOM 1725 O O . SER B 1 71 ? 5.617 2.498 -10.141 1 92.5 71 SER B O 1
ATOM 1727 N N . LEU B 1 72 ? 6.582 0.913 -11.336 1 91 72 LEU B N 1
ATOM 1728 C CA . LEU B 1 72 ? 7.16 1.743 -12.383 1 91 72 LEU B CA 1
ATOM 1729 C C . LEU B 1 72 ? 7.066 1.05 -13.742 1 91 72 LEU B C 1
ATOM 1731 O O . LEU B 1 72 ? 7.953 0.275 -14.109 1 91 72 LEU B O 1
ATOM 1735 N N . GLY B 1 73 ? 5.996 1.403 -14.438 1 87.44 73 GLY B N 1
ATOM 1736 C CA . GLY B 1 73 ? 5.719 0.636 -15.641 1 87.44 73 GLY B CA 1
ATOM 1737 C C . GLY B 1 73 ? 5.461 -0.833 -15.367 1 87.44 73 GLY B C 1
ATOM 1738 O O . GLY B 1 73 ? 4.625 -1.175 -14.523 1 87.44 73 GLY B O 1
ATOM 1739 N N . LYS B 1 74 ? 6.188 -1.656 -16.172 1 91.06 74 LYS B N 1
ATOM 1740 C CA . LYS B 1 74 ? 6 -3.096 -16.016 1 91.06 74 LYS B CA 1
ATOM 1741 C C . LYS B 1 74 ? 6.801 -3.627 -14.828 1 91.06 74 LYS B C 1
ATOM 1743 O O . LYS B 1 74 ? 6.719 -4.812 -14.5 1 91.06 74 LYS B O 1
ATOM 1748 N N . ASN B 1 75 ? 7.613 -2.783 -14.227 1 94.88 75 ASN B N 1
ATOM 1749 C CA . ASN B 1 75 ? 8.461 -3.229 -13.117 1 94.88 75 ASN B CA 1
ATOM 1750 C C . ASN B 1 75 ? 7.82 -2.926 -11.766 1 94.88 75 ASN B C 1
ATOM 1752 O O . ASN B 1 75 ? 7.293 -1.832 -11.555 1 94.88 75 ASN B O 1
ATOM 1756 N N . LEU B 1 76 ? 7.875 -3.92 -10.914 1 96.81 76 LEU B N 1
ATOM 1757 C CA . LEU B 1 76 ? 7.445 -3.766 -9.523 1 96.81 76 LEU B CA 1
ATOM 1758 C C . LEU B 1 76 ? 8.633 -3.877 -8.57 1 96.81 76 LEU B C 1
ATOM 1760 O O . LEU B 1 76 ? 9.406 -4.832 -8.648 1 96.81 76 LEU B O 1
ATOM 1764 N N . PHE B 1 77 ? 8.766 -2.902 -7.688 1 96.69 77 PHE B N 1
ATOM 1765 C CA . PHE B 1 77 ? 9.828 -2.881 -6.688 1 96.69 77 PHE B CA 1
ATOM 1766 C C . PHE B 1 77 ? 9.273 -3.227 -5.309 1 96.69 77 PHE B C 1
ATOM 1768 O O . PHE B 1 77 ? 8.375 -2.551 -4.805 1 96.69 77 PHE B O 1
ATOM 1775 N N . VAL B 1 78 ? 9.797 -4.289 -4.707 1 98.38 78 VAL B N 1
ATOM 1776 C CA . VAL B 1 78 ? 9.328 -4.793 -3.416 1 98.38 78 VAL B CA 1
ATOM 1777 C C . VAL B 1 78 ? 10.391 -4.527 -2.35 1 98.38 78 VAL B C 1
ATOM 1779 O O . VAL B 1 78 ? 11.531 -4.977 -2.477 1 98.38 78 VAL B 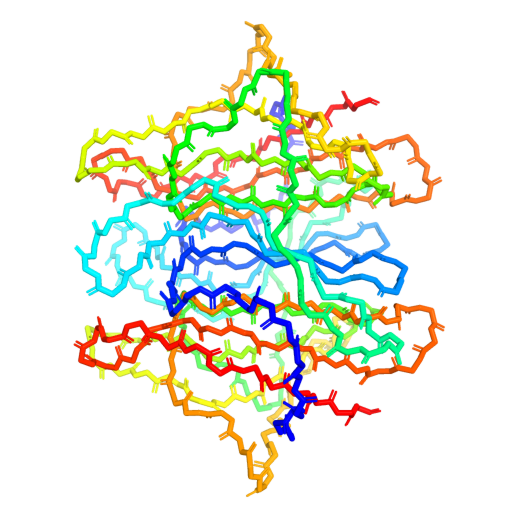O 1
ATOM 1782 N N . PHE B 1 79 ? 10.008 -3.824 -1.27 1 97.31 79 PHE B N 1
ATOM 1783 C CA . PHE B 1 79 ? 10.953 -3.463 -0.222 1 97.31 79 PHE B CA 1
ATOM 1784 C C . PHE B 1 79 ? 10.43 -3.877 1.148 1 97.31 79 PHE B C 1
ATOM 1786 O O . PHE B 1 79 ? 9.258 -3.654 1.466 1 97.31 79 PHE B O 1
ATOM 1793 N N . GLY B 1 80 ? 11.359 -4.418 1.93 1 97.25 80 GLY B N 1
ATOM 1794 C CA . GLY B 1 80 ? 11.102 -4.656 3.342 1 97.25 80 GLY B CA 1
ATOM 1795 C C . GLY B 1 80 ? 10.18 -5.832 3.592 1 97.25 80 GLY B C 1
ATOM 1796 O O . GLY B 1 80 ? 10.148 -6.781 2.807 1 97.25 80 GLY B O 1
ATOM 1797 N N . GLY B 1 81 ? 9.516 -5.766 4.719 1 97.19 81 GLY B N 1
ATOM 1798 C CA . GLY B 1 81 ? 8.672 -6.863 5.172 1 97.19 81 GLY B CA 1
ATOM 1799 C C . GLY B 1 81 ? 9.367 -7.785 6.148 1 97.19 81 GLY B C 1
ATOM 1800 O O . GLY B 1 81 ? 10.43 -7.449 6.68 1 97.19 81 GLY B O 1
ATOM 1801 N N . PHE B 1 82 ? 8.641 -8.836 6.371 1 95.94 82 PHE B N 1
ATOM 1802 C CA . PHE B 1 82 ? 9.148 -9.719 7.418 1 95.94 82 PHE B CA 1
ATOM 1803 C C . PHE B 1 82 ? 8.734 -11.164 7.16 1 95.94 82 PHE B C 1
ATOM 1805 O O . PHE B 1 82 ? 7.789 -11.414 6.406 1 95.94 82 PHE B O 1
ATOM 1812 N N . THR B 1 83 ? 9.562 -11.969 7.707 1 93.31 83 THR B N 1
ATOM 1813 C CA . THR B 1 83 ? 9.148 -13.352 7.926 1 93.31 83 THR B CA 1
ATOM 1814 C C . THR B 1 83 ? 9.273 -13.727 9.398 1 93.31 83 THR B C 1
ATOM 1816 O O . THR B 1 83 ? 10.094 -13.164 10.125 1 93.31 83 THR B O 1
ATOM 1819 N N . ASP B 1 84 ? 8.617 -14.617 9.781 1 80.06 84 ASP B N 1
ATOM 1820 C CA . ASP B 1 84 ? 8.648 -15.102 11.156 1 80.06 84 ASP B CA 1
ATOM 1821 C C . ASP B 1 84 ? 8.68 -13.938 12.141 1 80.06 84 ASP B C 1
ATOM 1823 O O . ASP B 1 84 ? 8.773 -12.773 11.742 1 80.06 84 ASP B O 1
ATOM 1827 N N . ALA B 1 85 ? 8.141 -13.859 13.32 1 62.34 85 ALA B N 1
ATOM 1828 C CA . ALA B 1 85 ? 7.996 -12.797 14.312 1 62.34 85 ALA B CA 1
ATOM 1829 C C . ALA B 1 85 ? 9.227 -11.898 14.336 1 62.34 85 ALA B C 1
ATOM 1831 O O . ALA B 1 85 ? 9.117 -10.688 14.57 1 62.34 85 ALA B O 1
ATOM 1832 N N . GLN B 1 86 ? 10.352 -12.297 13.844 1 66.06 86 GLN B N 1
ATOM 1833 C CA . GLN B 1 86 ? 11.453 -11.414 14.211 1 66.06 86 GLN B CA 1
ATOM 1834 C C . GLN B 1 86 ? 12.438 -11.258 13.055 1 66.06 86 GLN B C 1
ATOM 1836 O O . GLN B 1 86 ? 13.531 -10.711 13.227 1 66.06 86 GLN B O 1
ATOM 1841 N N . ASN B 1 87 ? 12.078 -11.656 11.922 1 90.19 87 ASN B N 1
ATOM 1842 C CA . ASN B 1 87 ? 13.055 -11.5 10.852 1 90.19 87 ASN B CA 1
ATOM 1843 C C . ASN B 1 87 ? 12.586 -10.492 9.805 1 90.19 87 ASN B C 1
ATOM 1845 O O . ASN B 1 87 ? 11.805 -10.828 8.922 1 90.19 87 ASN B O 1
ATOM 1849 N N . LEU B 1 88 ? 13.203 -9.289 9.852 1 95.75 88 LEU B N 1
ATOM 1850 C CA . LEU B 1 88 ? 12.836 -8.211 8.945 1 95.75 88 LEU B CA 1
ATOM 1851 C C . LEU B 1 88 ? 13.805 -8.141 7.766 1 95.75 88 LEU B C 1
ATOM 1853 O O . LEU B 1 88 ? 14.977 -8.508 7.898 1 95.75 88 LEU B O 1
ATOM 1857 N N . TYR B 1 89 ? 13.305 -7.652 6.691 1 96.62 89 TYR B N 1
ATOM 1858 C CA . TYR B 1 89 ? 14.102 -7.48 5.484 1 96.62 89 TYR B CA 1
ATOM 1859 C C . TYR B 1 89 ? 14.414 -6.012 5.238 1 96.62 89 TYR B C 1
ATOM 1861 O O . TYR B 1 89 ? 13.594 -5.137 5.531 1 96.62 89 TYR B O 1
ATOM 1869 N N . ASN B 1 90 ? 15.594 -5.699 4.684 1 95.75 90 ASN B N 1
ATOM 1870 C CA . ASN B 1 90 ? 15.922 -4.379 4.16 1 95.75 90 ASN B CA 1
ATOM 1871 C C . ASN B 1 90 ? 16.297 -4.438 2.682 1 95.75 90 ASN B C 1
ATOM 1873 O O . ASN B 1 90 ? 16.922 -3.51 2.16 1 95.75 90 ASN B O 1
ATOM 1877 N N . ASP B 1 91 ? 15.953 -5.508 2.041 1 96.5 91 ASP B N 1
ATOM 1878 C CA . ASP B 1 91 ? 16.328 -5.695 0.643 1 96.5 91 ASP B CA 1
ATOM 1879 C C . ASP B 1 91 ? 15.289 -5.086 -0.293 1 96.5 91 ASP B C 1
ATOM 1881 O O . ASP B 1 91 ? 14.164 -4.809 0.122 1 96.5 91 ASP B O 1
ATOM 1885 N N . LEU B 1 92 ? 15.742 -4.844 -1.504 1 97.12 92 LEU B N 1
ATOM 1886 C CA . LEU B 1 92 ? 14.922 -4.363 -2.609 1 97.12 92 LEU B CA 1
ATOM 1887 C C . LEU B 1 92 ? 15 -5.316 -3.797 1 97.12 92 LEU B C 1
ATOM 1889 O O . LEU B 1 92 ? 16.078 -5.582 -4.32 1 97.12 92 LEU B O 1
ATOM 1893 N N . TYR B 1 93 ? 13.852 -5.855 -4.199 1 98.31 93 TYR B N 1
ATOM 1894 C CA . TYR B 1 93 ? 13.75 -6.719 -5.371 1 98.31 93 TYR B CA 1
ATOM 1895 C C . TYR B 1 93 ? 12.914 -6.062 -6.465 1 98.31 93 TYR B C 1
ATOM 1897 O O . TYR B 1 93 ? 11.992 -5.301 -6.176 1 98.31 93 TYR B O 1
ATOM 1905 N N . MET B 1 94 ? 13.266 -6.352 -7.648 1 98.12 94 MET B N 1
ATOM 1906 C CA . MET B 1 94 ? 12.5 -5.895 -8.805 1 98.12 94 MET B CA 1
ATOM 1907 C C . MET B 1 94 ? 11.945 -7.074 -9.586 1 98.12 94 MET B C 1
ATOM 1909 O O . MET B 1 94 ? 12.664 -8.031 -9.875 1 98.12 94 MET B O 1
ATOM 1913 N N . LEU B 1 95 ? 10.711 -7.008 -9.883 1 98.5 95 LEU B N 1
ATOM 1914 C CA . LEU B 1 95 ? 10.07 -7.98 -10.758 1 98.5 95 LEU B CA 1
ATOM 1915 C C . LEU B 1 95 ? 9.758 -7.367 -12.117 1 98.5 95 LEU B C 1
ATOM 1917 O O . LEU B 1 95 ? 9.102 -6.328 -12.203 1 98.5 95 LEU B O 1
ATOM 1921 N N . ASP B 1 96 ? 10.273 -7.961 -13.148 1 97.88 96 ASP B N 1
ATOM 1922 C CA . ASP B 1 96 ? 9.758 -7.707 -14.492 1 97.88 96 ASP B CA 1
ATOM 1923 C C . ASP B 1 96 ? 8.492 -8.516 -14.758 1 97.88 96 ASP B C 1
ATOM 1925 O O . ASP B 1 96 ? 8.547 -9.734 -14.914 1 97.88 96 ASP B O 1
ATOM 1929 N N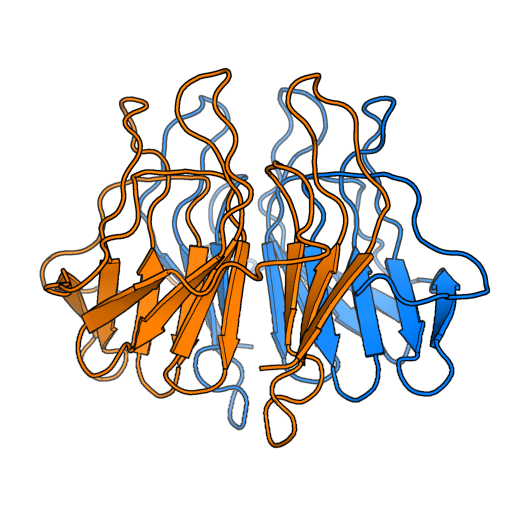 . THR B 1 97 ? 7.402 -7.863 -14.812 1 95.88 97 THR B N 1
ATOM 1930 C CA . THR B 1 97 ? 6.129 -8.578 -14.836 1 95.88 97 THR B CA 1
ATOM 1931 C C . THR B 1 97 ? 5.898 -9.219 -16.203 1 95.88 97 THR B C 1
ATOM 1933 O O . THR B 1 97 ? 5.031 -10.086 -16.344 1 95.88 97 THR B O 1
ATOM 1936 N N . ASP B 1 98 ? 6.602 -8.805 -17.172 1 95.44 98 ASP B N 1
ATOM 1937 C CA . ASP B 1 98 ? 6.484 -9.422 -18.484 1 95.44 98 ASP B CA 1
ATOM 1938 C C . ASP B 1 98 ? 7.23 -10.758 -18.547 1 95.44 98 ASP B C 1
ATOM 1940 O O . ASP B 1 98 ? 6.734 -11.727 -19.109 1 95.44 98 ASP B O 1
ATOM 1944 N N . THR B 1 99 ? 8.383 -10.781 -17.922 1 97.31 99 THR B N 1
ATOM 1945 C CA . THR B 1 99 ? 9.227 -11.961 -18.031 1 97.31 99 THR B CA 1
ATOM 1946 C C . THR B 1 99 ? 9.102 -12.844 -16.797 1 97.31 99 THR B C 1
ATOM 1948 O O . THR B 1 99 ? 9.445 -14.023 -16.828 1 97.31 99 THR B O 1
ATOM 1951 N N . GLY B 1 100 ? 8.711 -12.25 -15.695 1 97.94 100 GLY B N 1
ATOM 1952 C CA . GLY B 1 100 ? 8.641 -12.977 -14.438 1 97.94 100 GLY B CA 1
ATOM 1953 C C . GLY B 1 100 ? 9.984 -13.102 -13.75 1 97.94 100 GLY B C 1
ATOM 1954 O O . GLY B 1 100 ? 10.156 -13.938 -12.852 1 97.94 100 GLY B O 1
ATOM 1955 N N . VAL B 1 101 ? 10.953 -12.289 -14.164 1 98.75 101 VAL B N 1
ATOM 1956 C CA . VAL B 1 101 ? 12.297 -12.414 -13.602 1 98.75 101 VAL B CA 1
ATOM 1957 C C . VAL B 1 101 ? 12.445 -11.469 -12.414 1 98.75 101 VAL B C 1
ATOM 1959 O O . VAL B 1 101 ? 12.164 -10.273 -12.516 1 98.75 101 VAL B O 1
ATOM 1962 N N . TRP B 1 102 ? 12.852 -12.023 -11.305 1 98.81 102 TRP B N 1
ATOM 1963 C CA . TRP B 1 102 ? 13.211 -11.258 -10.117 1 98.81 102 TRP B CA 1
ATOM 1964 C C . TRP B 1 102 ? 14.688 -10.883 -10.125 1 98.81 102 TRP B C 1
ATOM 1966 O O . TRP B 1 102 ? 15.539 -11.703 -10.484 1 98.81 102 TRP B O 1
ATOM 1976 N N . THR B 1 103 ? 14.977 -9.711 -9.742 1 98.56 103 THR B N 1
ATOM 1977 C CA . THR B 1 103 ? 16.344 -9.242 -9.531 1 98.56 103 THR B CA 1
ATOM 1978 C C . THR B 1 103 ? 16.484 -8.57 -8.172 1 98.56 103 THR B C 1
ATOM 1980 O O . THR B 1 103 ? 15.648 -7.746 -7.793 1 98.56 103 THR B O 1
ATOM 1983 N N . ASN B 1 104 ? 17.5 -8.992 -7.438 1 98.12 104 ASN B N 1
ATOM 1984 C CA . ASN B 1 104 ? 17.859 -8.258 -6.227 1 98.12 104 ASN B CA 1
ATOM 1985 C C . ASN B 1 104 ? 18.609 -6.965 -6.551 1 98.12 104 ASN B C 1
ATOM 1987 O O . ASN B 1 104 ? 19.75 -7 -7.008 1 98.12 104 ASN B O 1
ATOM 1991 N N . VAL B 1 105 ? 17.922 -5.812 -6.355 1 96.25 105 VAL B N 1
ATOM 1992 C CA . VAL B 1 105 ? 18.516 -4.531 -6.738 1 96.25 105 VAL B CA 1
ATOM 1993 C C . VAL B 1 105 ? 18.844 -3.721 -5.484 1 96.25 105 VAL B C 1
ATOM 1995 O O . VAL B 1 105 ? 18.844 -2.488 -5.52 1 96.25 105 VAL B O 1
ATOM 1998 N N . THR B 1 106 ? 19.094 -4.348 -4.426 1 94.19 106 THR B N 1
ATOM 1999 C CA . THR B 1 106 ? 19.438 -3.682 -3.174 1 94.19 106 THR B CA 1
ATOM 2000 C C . THR B 1 106 ? 20.641 -2.771 -3.359 1 94.19 106 THR B C 1
ATOM 2002 O O . THR B 1 106 ? 21.688 -3.215 -3.83 1 94.19 106 THR B O 1
ATOM 2005 N N . PRO B 1 107 ? 20.406 -1.499 -3.029 1 88.5 107 PRO B N 1
ATOM 2006 C CA . PRO B 1 107 ? 21.578 -0.621 -3.133 1 88.5 107 PRO B CA 1
ATOM 2007 C C . PRO B 1 107 ? 22.734 -1.056 -2.225 1 88.5 107 PRO B C 1
ATOM 2009 O O . PRO B 1 107 ? 22.484 -1.562 -1.126 1 88.5 107 PRO B O 1
ATOM 2012 N N . THR B 1 108 ? 23.812 -0.736 -2.688 1 84.88 108 THR B N 1
ATOM 2013 C CA . THR B 1 108 ? 25.016 -1.131 -1.955 1 84.88 108 THR B CA 1
ATOM 2014 C C . THR B 1 108 ? 25.266 -0.185 -0.784 1 84.88 108 THR B C 1
ATOM 2016 O O . THR B 1 108 ? 25.859 -0.577 0.218 1 84.88 108 THR B O 1
ATOM 2019 N N . THR B 1 109 ? 24.781 1.054 -0.984 1 84 109 THR B N 1
ATOM 2020 C CA . THR B 1 109 ? 25.016 2.031 0.075 1 84 109 THR B CA 1
ATOM 2021 C C . THR B 1 109 ? 23.719 2.766 0.422 1 84 109 THR B C 1
ATOM 2023 O O . THR B 1 109 ? 22.828 2.914 -0.427 1 84 109 THR B O 1
ATOM 2026 N N . ASN B 1 110 ? 23.578 3.129 1.667 1 82.94 110 ASN B N 1
ATOM 2027 C CA . ASN B 1 110 ? 22.5 3.988 2.17 1 82.94 110 ASN B CA 1
ATOM 2028 C C . ASN B 1 110 ? 21.141 3.324 2.027 1 82.94 110 ASN B C 1
ATOM 2030 O O . ASN B 1 110 ? 20.156 3.982 1.669 1 82.94 110 ASN B O 1
ATOM 2034 N N . CYS B 1 111 ? 21.094 2.039 2.191 1 87.19 111 CYS B N 1
ATOM 2035 C CA . CYS B 1 111 ? 19.828 1.326 2.162 1 87.19 111 CYS B CA 1
ATOM 2036 C C . CYS B 1 111 ? 19.047 1.554 3.451 1 87.19 111 CYS B C 1
ATOM 2038 O O . CYS B 1 111 ? 19.625 1.591 4.535 1 87.19 111 CYS B O 1
ATOM 2040 N N . PRO B 1 112 ? 17.797 1.725 3.275 1 91.06 112 PRO B N 1
ATOM 2041 C CA . PRO B 1 112 ? 17.031 1.819 4.516 1 91.06 112 PRO B CA 1
ATOM 2042 C C . PRO B 1 112 ? 17.203 0.602 5.418 1 91.06 112 PRO B C 1
ATOM 2044 O O . PRO B 1 112 ? 17.531 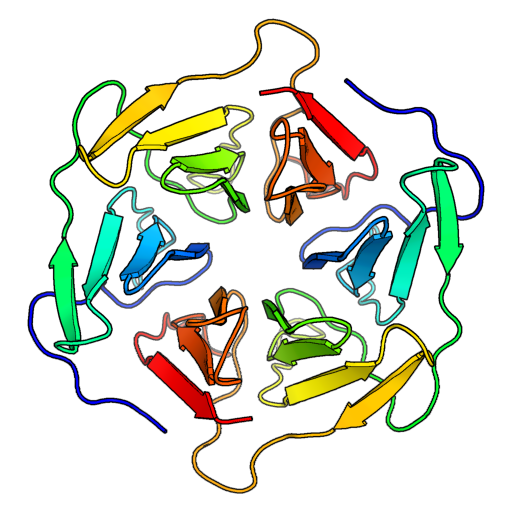-0.485 4.938 1 91.06 112 PRO B O 1
ATOM 2047 N N . SER B 1 113 ? 17.047 0.765 6.672 1 93.56 113 SER B N 1
ATOM 2048 C CA . SER B 1 113 ? 17.109 -0.348 7.617 1 93.56 113 SER B CA 1
ATOM 2049 C C . SER B 1 113 ? 15.945 -1.312 7.398 1 93.56 113 SER B C 1
ATOM 2051 O O . SER B 1 113 ? 14.922 -0.943 6.812 1 93.56 113 SER B O 1
ATOM 2053 N N . ALA B 1 114 ? 16.156 -2.494 7.914 1 95.06 114 ALA B N 1
ATOM 2054 C CA . ALA B 1 114 ? 15.086 -3.49 7.867 1 95.06 114 ALA B CA 1
ATOM 2055 C C . ALA B 1 114 ? 13.836 -2.982 8.57 1 95.06 114 ALA B C 1
ATOM 2057 O O . ALA B 1 114 ? 13.914 -2.404 9.656 1 95.06 114 ALA B O 1
ATOM 2058 N N . ARG B 1 115 ? 12.727 -3.215 7.934 1 95.19 115 ARG B N 1
ATOM 2059 C CA . ARG B 1 115 ? 11.484 -2.684 8.484 1 95.19 115 ARG B CA 1
ATOM 2060 C C . ARG B 1 115 ? 10.273 -3.324 7.809 1 95.19 115 ARG B C 1
ATOM 2062 O O . ARG B 1 115 ? 10.406 -3.971 6.77 1 95.19 115 ARG B O 1
ATOM 2069 N N . PHE B 1 116 ? 9.156 -3.17 8.414 1 94.81 116 PHE B N 1
ATOM 2070 C CA . PHE B 1 116 ? 7.879 -3.58 7.848 1 94.81 116 PHE B CA 1
ATOM 2071 C C . PHE B 1 116 ? 6.82 -2.502 8.062 1 94.81 116 PHE B C 1
ATOM 2073 O O . PHE B 1 116 ? 7.082 -1.492 8.719 1 94.81 116 PHE B O 1
ATOM 2080 N N . SER B 1 117 ? 5.645 -2.695 7.398 1 94.5 117 SER B N 1
ATOM 2081 C CA . SER B 1 117 ? 4.559 -1.72 7.473 1 94.5 117 SER B CA 1
ATOM 2082 C C . SER B 1 117 ? 5.023 -0.343 7.008 1 94.5 117 SER B C 1
ATOM 2084 O O . SER B 1 117 ? 4.637 0.675 7.586 1 94.5 117 SER B O 1
ATOM 2086 N N . VAL B 1 118 ? 5.996 -0.316 6.078 1 93.62 118 VAL B N 1
ATOM 2087 C CA . VAL B 1 118 ? 6.492 0.871 5.391 1 93.62 118 VAL B CA 1
ATOM 2088 C C . VAL B 1 118 ? 5.594 1.193 4.199 1 93.62 118 VAL B C 1
ATOM 2090 O O . VAL B 1 118 ? 4.934 0.305 3.652 1 93.62 118 VAL B O 1
ATOM 2093 N N . ALA B 1 119 ? 5.5 2.418 3.859 1 94.75 119 ALA B N 1
ATOM 2094 C CA . ALA B 1 119 ? 4.754 2.807 2.668 1 94.75 119 ALA B CA 1
ATOM 2095 C C . ALA B 1 119 ? 5.68 3.389 1.604 1 94.75 119 ALA B C 1
ATOM 2097 O O . ALA B 1 119 ? 6.645 4.086 1.925 1 94.75 119 ALA B O 1
ATOM 2098 N N . GLY B 1 120 ? 5.336 3.121 0.348 1 94 120 GLY B N 1
ATOM 2099 C CA . GLY B 1 120 ? 6.148 3.625 -0.748 1 94 120 GLY B CA 1
ATOM 2100 C C . GLY B 1 120 ? 5.344 3.91 -2.002 1 94 120 GLY B C 1
ATOM 2101 O O . GLY B 1 120 ? 4.262 3.354 -2.193 1 94 120 GLY B O 1
ATOM 2102 N N . ASP B 1 121 ? 5.891 4.805 -2.854 1 92.81 121 ASP B N 1
ATOM 2103 C CA . ASP B 1 121 ? 5.32 5.141 -4.156 1 92.81 121 ASP B CA 1
ATOM 2104 C C . ASP B 1 121 ? 6.379 5.75 -5.074 1 92.81 121 ASP B C 1
ATOM 2106 O O . ASP B 1 121 ? 7.508 6 -4.652 1 92.81 121 ASP B O 1
ATOM 2110 N N . CYS B 1 122 ? 5.949 5.891 -6.32 1 89.94 122 CYS B N 1
ATOM 2111 C CA . CYS B 1 122 ? 6.824 6.516 -7.309 1 89.94 122 CYS B CA 1
ATOM 2112 C C . CYS B 1 122 ? 6.461 7.98 -7.508 1 89.94 122 CYS B C 1
ATOM 2114 O O . CYS B 1 122 ? 5.281 8.32 -7.641 1 89.94 122 CYS B O 1
ATOM 2116 N N . LEU B 1 123 ? 7.355 9.047 -7.5 1 83.25 123 LEU B N 1
ATOM 2117 C CA . LEU B 1 123 ? 7.098 10.477 -7.652 1 83.25 123 LEU B CA 1
ATOM 2118 C C . LEU B 1 123 ? 6.699 10.805 -9.086 1 83.25 123 LEU B C 1
ATOM 2120 O O . LEU B 1 123 ? 5.871 11.688 -9.32 1 83.25 123 LEU B O 1
ATOM 2124 N N . ASP B 1 124 ? 7.324 10.422 -10.258 1 73.12 124 ASP B N 1
ATOM 2125 C CA . ASP B 1 124 ? 6.992 10.672 -11.656 1 73.12 124 ASP B CA 1
ATOM 2126 C C . ASP B 1 124 ? 6.859 9.367 -12.43 1 73.12 124 ASP B C 1
ATOM 2128 O O . ASP B 1 124 ? 7.855 8.812 -12.898 1 73.12 124 ASP B O 1
ATOM 2132 N N . PRO B 1 125 ? 5.555 9.062 -12.477 1 59.12 125 PRO B N 1
ATOM 2133 C CA . PRO B 1 125 ? 5.406 7.762 -13.133 1 59.12 125 PRO B CA 1
ATOM 2134 C C . PRO B 1 125 ? 5.766 7.805 -14.617 1 59.12 125 PRO B C 1
ATOM 2136 O O . PRO B 1 125 ? 6.02 6.762 -15.227 1 59.12 125 PRO B O 1
ATOM 2139 N N . PHE B 1 126 ? 5.555 9.031 -15.297 1 59 126 PHE B N 1
ATOM 2140 C CA . PHE B 1 126 ? 5.809 9.109 -16.734 1 59 126 PHE B CA 1
ATOM 2141 C C . PHE B 1 126 ? 7.289 9.344 -17 1 59 126 PHE B C 1
ATOM 2143 O O . PHE B 1 126 ? 7.727 9.289 -18.156 1 59 126 PHE B O 1
ATOM 2150 N N . LYS B 1 127 ? 7.836 10.031 -16.078 1 54.12 127 LYS B N 1
ATOM 2151 C CA . LYS B 1 127 ? 9.227 10.328 -16.391 1 54.12 127 LYS B CA 1
ATOM 2152 C C . LYS B 1 127 ? 10.172 9.5 -15.531 1 54.12 127 LYS B C 1
ATOM 2154 O O . LYS B 1 127 ? 9.75 8.523 -14.898 1 54.12 127 LYS B O 1
ATOM 2159 N N . SER B 1 128 ? 11.109 10.219 -14.57 1 60.44 128 SER B N 1
ATOM 2160 C CA . SER B 1 128 ? 12.336 9.766 -13.922 1 60.44 128 SER B CA 1
ATOM 2161 C C . SER B 1 128 ? 12.031 8.844 -12.742 1 60.44 128 SER B C 1
ATOM 2163 O O . SER B 1 128 ? 10.969 8.953 -12.125 1 60.44 128 SER B O 1
ATOM 2165 N N . GLY B 1 129 ? 12.375 7.508 -12.641 1 78.5 129 GLY B N 1
ATOM 2166 C CA . GLY B 1 129 ? 12.406 6.297 -11.836 1 78.5 129 GLY B CA 1
ATOM 2167 C C . GLY B 1 129 ? 12.812 6.547 -10.398 1 78.5 129 GLY B C 1
ATOM 2168 O O . GLY B 1 129 ? 13.758 5.93 -9.898 1 78.5 129 GLY B O 1
ATOM 2169 N N . VAL B 1 130 ? 12.156 7.621 -9.688 1 86.62 130 VAL B N 1
ATOM 2170 C CA . VAL B 1 130 ? 12.477 7.797 -8.273 1 86.62 130 VAL B CA 1
ATOM 2171 C C . VAL B 1 130 ? 11.445 7.078 -7.41 1 86.62 130 VAL B C 1
ATOM 2173 O O . VAL B 1 130 ? 10.258 7.402 -7.465 1 86.62 130 VAL B O 1
ATOM 2176 N N . LEU B 1 131 ? 11.914 6.172 -6.668 1 91.56 131 LEU B N 1
ATOM 2177 C CA . LEU B 1 131 ? 11.117 5.477 -5.664 1 91.56 131 LEU B CA 1
ATOM 2178 C C . LEU B 1 131 ? 11.289 6.121 -4.293 1 91.56 131 LEU B C 1
ATOM 2180 O O . LEU B 1 131 ? 12.398 6.492 -3.91 1 91.56 131 LEU B O 1
ATOM 2184 N N . VAL B 1 132 ? 10.203 6.242 -3.604 1 92.94 132 VAL B N 1
ATOM 2185 C CA . VAL B 1 132 ? 10.25 6.801 -2.258 1 92.94 132 VAL B CA 1
ATOM 2186 C C . VAL B 1 132 ? 9.633 5.816 -1.268 1 92.94 132 VAL B C 1
ATOM 2188 O O . VAL B 1 132 ? 8.562 5.25 -1.529 1 92.94 132 VAL B O 1
ATOM 2191 N N . PHE B 1 133 ? 10.289 5.574 -0.153 1 95 133 PHE B N 1
ATOM 2192 C CA . PHE B 1 133 ? 9.773 4.809 0.977 1 95 133 PHE B CA 1
ATOM 2193 C C . PHE B 1 133 ? 9.836 5.629 2.26 1 95 133 PHE B C 1
ATOM 2195 O O . PHE B 1 133 ? 10.82 6.328 2.512 1 95 133 PHE B O 1
ATOM 2202 N N . ILE B 1 134 ? 8.828 5.531 3.041 1 94.5 134 ILE B N 1
ATOM 2203 C CA . ILE B 1 134 ? 8.781 6.34 4.254 1 94.5 134 ILE B CA 1
ATOM 2204 C C . ILE B 1 134 ? 8.25 5.504 5.414 1 94.5 134 ILE B C 1
ATOM 2206 O O . ILE B 1 134 ? 7.301 4.73 5.25 1 94.5 134 ILE B O 1
ATOM 2210 N N . GLY B 1 135 ? 8.867 5.684 6.57 1 95.31 135 GLY B N 1
ATOM 2211 C CA . GLY B 1 135 ? 8.367 5.18 7.84 1 95.31 135 GLY B CA 1
ATOM 2212 C C . GLY B 1 135 ? 8.508 3.678 7.984 1 95.31 135 GLY B C 1
ATOM 2213 O O . GLY B 1 135 ? 9.523 3.104 7.582 1 95.31 135 GLY B O 1
ATOM 2214 N N . GLY B 1 136 ? 7.48 3.061 8.656 1 95.56 136 GLY B N 1
ATOM 2215 C CA . GLY B 1 136 ? 7.543 1.656 9.023 1 95.56 136 GLY B CA 1
ATOM 2216 C C . GLY B 1 136 ? 8.008 1.436 10.453 1 95.56 136 GLY B C 1
ATOM 2217 O O . GLY B 1 136 ? 8.062 2.377 11.25 1 95.56 136 GLY B O 1
ATOM 2218 N N . CYS B 1 137 ? 8.156 0.189 10.695 1 94.44 137 CYS B N 1
ATOM 2219 C CA . CYS B 1 137 ? 8.555 -0.186 12.047 1 94.44 137 CYS B CA 1
ATOM 2220 C C . CYS B 1 137 ? 9.711 -1.179 12.023 1 94.44 137 CYS B C 1
ATOM 2222 O O . CYS B 1 137 ? 9.789 -2.027 11.133 1 94.44 137 CYS B O 1
ATOM 2224 N N . ASN B 1 138 ? 10.602 -1.004 13.07 1 93.62 138 ASN B N 1
ATOM 2225 C CA . ASN B 1 138 ? 11.742 -1.913 13.125 1 93.62 138 ASN B CA 1
ATOM 2226 C C . ASN B 1 138 ? 11.43 -3.146 13.969 1 93.62 138 ASN B C 1
ATOM 2228 O O . ASN B 1 138 ? 10.281 -3.371 14.352 1 93.62 138 ASN B O 1
ATOM 2232 N N . LYS B 1 139 ? 12.477 -3.916 14.227 1 91.56 139 LYS B N 1
ATOM 2233 C CA . LYS B 1 139 ? 12.32 -5.203 14.891 1 91.56 139 LYS B CA 1
ATOM 2234 C C . LYS B 1 139 ? 11.836 -5.02 16.328 1 91.56 139 LYS B C 1
ATOM 2236 O O . LYS B 1 139 ? 11.188 -5.906 16.891 1 91.56 139 LYS B O 1
ATOM 2241 N N . SER B 1 140 ? 12.18 -3.914 16.875 1 90.75 140 SER B N 1
ATOM 2242 C CA . SER B 1 140 ? 11.781 -3.621 18.25 1 9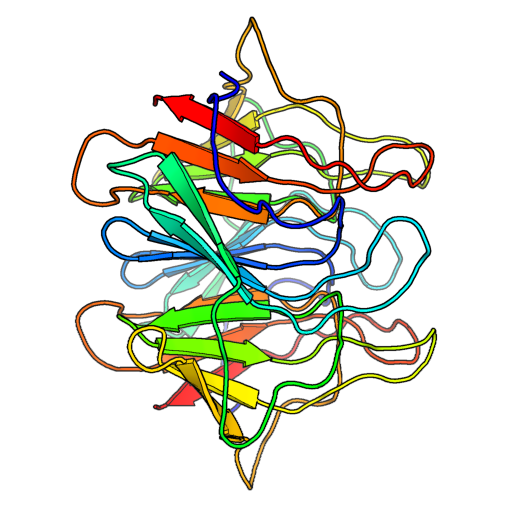0.75 140 SER B CA 1
ATOM 2243 C C . SER B 1 140 ? 10.422 -2.924 18.297 1 90.75 140 SER B C 1
ATOM 2245 O O . SER B 1 140 ? 10.039 -2.367 19.328 1 90.75 140 SER B O 1
ATOM 2247 N N . LEU B 1 141 ? 9.75 -2.816 17.141 1 88.88 141 LEU B N 1
ATOM 2248 C CA . LEU B 1 141 ? 8.422 -2.229 17 1 88.88 141 LEU B CA 1
ATOM 2249 C C . LEU B 1 141 ? 8.469 -0.721 17.219 1 88.88 141 LEU B C 1
ATOM 2251 O O . LEU B 1 141 ? 7.496 -0.132 17.703 1 88.88 141 LEU B O 1
ATOM 2255 N N . GLU B 1 142 ? 9.633 -0.214 17.031 1 92.38 142 GLU B N 1
ATOM 2256 C CA . GLU B 1 142 ? 9.75 1.24 17.031 1 92.38 142 GLU B CA 1
ATOM 2257 C C . GLU B 1 142 ? 9.344 1.82 15.672 1 92.38 142 GLU B C 1
ATOM 2259 O O . GLU B 1 142 ? 9.82 1.373 14.625 1 92.38 142 GLU B O 1
ATOM 2264 N N . ALA B 1 143 ? 8.391 2.791 15.727 1 93.75 143 ALA B N 1
ATOM 2265 C CA . ALA B 1 143 ? 8.023 3.49 14.5 1 93.75 143 ALA B CA 1
ATOM 2266 C C . ALA B 1 143 ? 9.172 4.355 13.992 1 93.75 143 ALA B C 1
ATOM 2268 O O . ALA B 1 143 ? 9.859 5.016 14.781 1 93.75 143 ALA B O 1
ATOM 2269 N N . LEU B 1 144 ? 9.414 4.312 12.719 1 92.75 144 LEU B N 1
ATOM 2270 C CA . LEU B 1 144 ? 10.492 5.051 12.07 1 92.75 144 LEU B CA 1
ATOM 2271 C C . LEU B 1 144 ? 9.945 6.285 11.352 1 92.75 144 LEU B C 1
ATOM 2273 O O . LEU B 1 144 ? 8.758 6.352 11.039 1 92.75 144 LEU B O 1
ATOM 2277 N N . GLU B 1 145 ? 10.805 7.219 11.125 1 89.69 145 GLU B N 1
ATOM 2278 C CA . GLU B 1 145 ? 10.336 8.477 10.547 1 89.69 145 GLU B CA 1
ATOM 2279 C C . GLU B 1 145 ? 11.094 8.812 9.266 1 89.69 145 GLU B C 1
ATOM 2281 O O . GLU B 1 145 ? 10.727 9.75 8.555 1 89.69 145 GLU B O 1
ATOM 2286 N N . ASP B 1 146 ? 12.125 8.102 9 1 91.62 146 ASP B N 1
ATOM 2287 C CA . ASP B 1 146 ? 13 8.484 7.898 1 91.62 146 ASP B CA 1
ATOM 2288 C C . ASP B 1 146 ? 12.344 8.219 6.547 1 91.62 146 ASP B C 1
ATOM 2290 O O . ASP B 1 146 ? 11.453 7.371 6.441 1 91.62 146 ASP B O 1
ATOM 2294 N N . MET B 1 147 ? 12.711 9.023 5.594 1 92.44 147 MET B N 1
ATOM 2295 C CA . MET B 1 147 ? 12.328 8.914 4.191 1 92.44 147 MET B CA 1
ATOM 2296 C C . MET B 1 147 ? 13.531 8.578 3.32 1 92.44 147 MET B C 1
ATOM 2298 O O . MET B 1 147 ? 14.617 9.117 3.521 1 92.44 147 MET B O 1
ATOM 2302 N N . TYR B 1 148 ? 13.266 7.684 2.334 1 92.56 148 TYR B N 1
ATOM 2303 C CA . TYR B 1 148 ? 14.336 7.234 1.458 1 92.56 148 TYR B CA 1
ATOM 2304 C C . TYR B 1 148 ? 13.961 7.414 -0.008 1 92.56 148 TYR B C 1
ATOM 2306 O O . TYR B 1 148 ? 12.875 7.008 -0.427 1 92.56 148 TYR B O 1
ATOM 2314 N N . TYR B 1 149 ? 14.922 8.07 -0.777 1 89.94 149 TYR B N 1
ATOM 2315 C CA . TYR B 1 149 ? 14.82 8.18 -2.229 1 89.94 149 TYR B CA 1
ATOM 2316 C C . TYR B 1 149 ? 15.727 7.176 -2.922 1 89.94 149 TYR B C 1
ATOM 2318 O O . TYR B 1 149 ? 16.906 7.062 -2.584 1 89.94 149 TYR B O 1
ATOM 2326 N N . LEU B 1 150 ? 15.086 6.473 -3.816 1 88.31 150 LEU B N 1
ATOM 2327 C CA . LEU B 1 150 ? 15.875 5.594 -4.676 1 88.31 150 LEU B CA 1
ATOM 2328 C C . LEU B 1 150 ? 15.703 5.973 -6.145 1 88.31 150 LEU B C 1
ATOM 2330 O O . LEU B 1 150 ? 14.602 5.914 -6.68 1 88.31 150 LEU B O 1
ATOM 2334 N N . HIS B 1 151 ? 16.859 6.426 -6.762 1 84.31 151 HIS B N 1
ATOM 2335 C CA . HIS B 1 151 ? 16.844 6.742 -8.188 1 84.31 151 HIS B CA 1
ATOM 2336 C C . HIS B 1 151 ? 17.125 5.5 -9.023 1 84.31 151 HIS B C 1
ATOM 2338 O O . HIS B 1 151 ? 18.125 4.809 -8.805 1 84.31 151 HIS B O 1
ATOM 2344 N N . THR B 1 152 ? 16.156 5.152 -9.844 1 78.81 152 THR B N 1
ATOM 2345 C CA . THR B 1 152 ? 16.312 3.93 -10.625 1 78.81 152 THR B CA 1
ATOM 2346 C C . THR B 1 152 ? 16.812 4.25 -12.031 1 78.81 152 THR B C 1
ATOM 2348 O O . THR B 1 152 ? 16.562 5.344 -12.547 1 78.81 152 THR B O 1
#

Solvent-accessible surface area (backbone atoms only — not comparable to full-atom values): 14986 Å² total; per-residue (Å²): 68,68,73,85,67,44,75,46,64,71,72,35,21,20,31,34,37,46,46,51,47,73,60,33,38,38,40,40,39,4,25,33,73,81,71,46,60,28,52,56,39,28,36,31,35,67,85,76,33,38,25,32,67,56,72,66,42,76,49,65,68,71,48,22,23,31,38,25,59,28,66,52,75,66,32,38,38,40,36,38,4,32,38,75,99,76,41,59,28,49,49,32,35,36,34,36,66,86,75,27,37,26,38,73,63,49,62,92,66,74,55,65,72,44,21,24,36,34,24,34,30,40,56,38,76,89,54,82,44,36,38,37,39,39,39,4,24,36,92,84,66,44,37,28,60,62,49,39,46,42,82,100,68,69,74,85,66,43,76,47,65,72,72,33,20,20,31,33,36,44,46,52,46,73,60,31,38,39,38,41,40,4,27,33,72,80,72,44,58,28,52,56,38,27,36,32,34,68,85,76,34,38,23,34,67,57,71,67,41,77,49,66,67,70,49,22,22,31,40,24,61,29,65,54,73,64,33,37,36,41,36,38,4,30,37,74,101,74,43,59,28,51,49,32,35,35,33,36,67,86,74,26,37,26,39,74,63,49,61,91,66,75,54,63,71,45,21,25,36,32,23,34,31,39,56,37,77,89,61,68,49,36,37,36,40,39,38,4,25,34,91,84,66,45,37,29,60,60,49,37,46,42,83,101

Organism: NCBI:txid97028

Secondary structure (DSSP, 8-state):
-----EE-PPPSEES-EEEEETTEEEEEEEEETTS-EEEEEEEEETTTTEEEEPP-EESPPPP-BS-EEEEETTEEEEE--EETTTEE---EEEEETTTTEEEE---SSSPPPS-BS-EEEES-SSSS-EEEEE--B-TT-PBP--EEEEE-/-----EE-PPPSEES-EEEEETTEEEEEEEEETTS-EEEEEEEEETTTTEEEEPP-EESPPPP-BS-EEEEETTEEEEE--EETTTEE---EEEEETTTTEEEE---SSSPPPS-BS-EEEES-SSS--EEEEE--B-TT-PBP--EEEEE-

pLDDT: mean 92.41, std 8.18, range [54.12, 98.81]